Protein AF-D1CID0-F1 (afdb_monomer)

pLDDT: mean 90.47, std 12.33, range [32.34, 98.88]

InterPro domains:
  IPR001034 DeoR-type HTH domain [PF08220] (6-55)
  IPR001034 DeoR-type HTH domain [PR00037] (24-38)
  IPR001034 DeoR-type HTH domain [PR00037] (38-56)
  IPR001034 DeoR-type HTH domain [PS51000] (3-58)
  IPR001034 DeoR-type HTH domain [SM00420] (6-58)
  IPR014036 DeoR-like transcriptional repressor, C-terminal sensor domain [PF00455] (79-237)
  IPR018356 Transcription regulator, HTH DeoR-type, conserved site [PS00894] (6-40)
  IPR036388 Winged helix-like DNA-binding domain superfamily [G3DSA:1.10.10.10] (4-60)
  IPR036390 Winged helix DNA-binding domain superfamily [SSF46785] (5-60)
  IPR037171 NagB/RpiA transferase-like [SSF100950] (79-238)
  IPR050313 Carbohydrate Metabolism HTH-type Transcriptional Regulators [PTHR30363] (1-254)

Nearest PDB structures (foldseek):
  7l6l-assembly1_E  TM=9.314E-01  e=9.986E-17  Escherichia coli K-12
  3uw1-assembly1_A  TM=7.774E-01  e=9.307E-08  Burkholderia thailandensis E264
  5uf2-assembly1_A  TM=8.048E-01  e=1.656E-06  Neisseria gonorrhoeae NCCP11945
  3kwm-assembly2_C  TM=8.001E-01  e=2.411E-06  Francisella tularensis subsp. tularensis
  4x84-assembly1_D  TM=7.535E-01  e=2.909E-06  Pseudomonas aeruginosa PAO1

Mean predicted aligned error: 11.02 Å

Structure (mmCIF, N/CA/C/O backbone):
data_AF-D1CID0-F1
#
_entry.id   AF-D1CID0-F1
#
loop_
_atom_site.group_PDB
_atom_site.id
_atom_site.type_symbol
_atom_site.label_atom_id
_atom_site.label_alt_id
_atom_site.label_comp_id
_atom_site.label_asym_id
_atom_site.label_entity_id
_atom_site.label_seq_id
_atom_site.pdbx_PDB_ins_code
_atom_site.Cartn_x
_atom_site.Cartn_y
_atom_site.Cartn_z
_atom_site.occupancy
_atom_site.B_iso_or_equiv
_atom_site.auth_seq_id
_atom_site.auth_comp_id
_atom_site.auth_asym_id
_atom_site.auth_atom_id
_atom_site.pdbx_PDB_model_num
ATOM 1 N N . MET A 1 1 ? 17.916 -24.923 -23.139 1.00 58.62 1 MET A N 1
ATOM 2 C CA . MET A 1 1 ? 17.368 -23.858 -22.275 1.00 58.62 1 MET A CA 1
ATOM 3 C C . MET A 1 1 ? 16.427 -23.007 -23.106 1.00 58.62 1 MET A C 1
ATOM 5 O O . MET A 1 1 ? 16.794 -22.660 -24.227 1.00 58.62 1 MET A O 1
ATOM 9 N N . LEU A 1 2 ? 15.227 -22.719 -22.603 1.00 78.50 2 LEU A N 1
ATOM 10 C CA . LEU A 1 2 ? 14.285 -21.838 -23.297 1.00 78.50 2 LEU A CA 1
ATOM 11 C C . LEU A 1 2 ? 14.796 -20.390 -23.252 1.00 78.50 2 LEU A C 1
ATOM 13 O O . LEU A 1 2 ? 15.374 -19.952 -22.260 1.00 78.50 2 LEU A O 1
ATOM 17 N N . ASP A 1 3 ? 14.557 -19.618 -24.311 1.00 80.00 3 ASP A N 1
ATOM 18 C CA . ASP A 1 3 ? 15.049 -18.237 -24.418 1.00 80.00 3 ASP A CA 1
ATOM 19 C C . ASP A 1 3 ? 14.558 -17.320 -23.283 1.00 80.00 3 ASP A C 1
ATOM 21 O O . ASP A 1 3 ? 15.254 -16.387 -22.885 1.00 80.00 3 ASP A O 1
ATOM 25 N N . ALA A 1 4 ? 13.354 -17.566 -22.758 1.00 78.00 4 ALA A N 1
ATOM 26 C CA . ALA A 1 4 ? 12.802 -16.815 -21.630 1.00 78.00 4 ALA A CA 1
ATOM 27 C C . ALA A 1 4 ? 13.514 -17.137 -20.307 1.00 78.00 4 ALA A C 1
ATOM 29 O O . ALA A 1 4 ? 13.843 -16.223 -19.556 1.00 78.00 4 ALA A O 1
ATOM 30 N N . GLU A 1 5 ? 13.805 -18.413 -20.071 1.00 79.38 5 GLU A N 1
ATOM 31 C CA . GLU A 1 5 ? 14.489 -18.907 -18.876 1.00 79.38 5 GLU A CA 1
ATOM 32 C C . GLU A 1 5 ? 15.935 -18.394 -18.812 1.00 79.38 5 GLU A C 1
ATOM 34 O O . GLU A 1 5 ? 16.355 -17.850 -17.792 1.00 79.38 5 GLU A O 1
ATOM 39 N N . ARG A 1 6 ? 16.655 -18.431 -19.945 1.00 88.88 6 ARG A N 1
ATOM 40 C CA . ARG A 1 6 ? 18.005 -17.852 -20.065 1.00 88.88 6 ARG A CA 1
ATOM 41 C C . ARG A 1 6 ? 18.018 -16.376 -19.684 1.00 88.88 6 ARG A C 1
ATOM 43 O O . ARG A 1 6 ? 18.877 -15.919 -18.939 1.00 88.88 6 ARG A O 1
ATOM 50 N N . ARG A 1 7 ? 17.052 -15.616 -20.199 1.00 88.75 7 ARG A N 1
ATOM 51 C CA . ARG A 1 7 ? 16.931 -14.181 -19.924 1.00 88.75 7 ARG A CA 1
ATOM 52 C C . ARG A 1 7 ? 16.661 -13.883 -18.453 1.00 88.75 7 ARG A C 1
ATOM 54 O O . ARG A 1 7 ? 17.199 -12.903 -17.953 1.00 88.75 7 ARG A O 1
ATOM 61 N N . GLN A 1 8 ? 15.868 -14.710 -17.776 1.00 84.12 8 GLN A N 1
ATOM 62 C CA . GLN A 1 8 ? 15.622 -14.573 -16.342 1.00 84.12 8 GLN A CA 1
ATOM 63 C C . GLN A 1 8 ? 16.907 -14.802 -15.540 1.00 84.12 8 GLN A C 1
ATOM 65 O O . GLN A 1 8 ? 17.271 -13.976 -14.711 1.00 84.12 8 GLN A O 1
ATOM 70 N N . GLN A 1 9 ? 17.643 -15.868 -15.861 1.00 86.50 9 GLN A N 1
ATOM 71 C CA . GLN A 1 9 ? 18.907 -16.183 -15.196 1.00 86.50 9 GLN A CA 1
ATOM 72 C C . GLN A 1 9 ? 19.992 -15.128 -15.457 1.00 86.50 9 GLN A C 1
ATOM 74 O O . GLN A 1 9 ? 20.784 -14.841 -14.567 1.00 86.50 9 GLN A O 1
ATOM 79 N N . ILE A 1 10 ? 20.013 -14.506 -16.643 1.00 90.69 10 ILE A N 1
ATOM 80 C CA . ILE A 1 10 ? 20.913 -13.378 -16.939 1.00 90.69 10 ILE A CA 1
ATOM 81 C C . ILE A 1 10 ? 20.634 -12.185 -16.013 1.00 90.69 10 ILE A C 1
ATOM 83 O O . ILE A 1 10 ? 21.583 -11.547 -15.566 1.00 90.69 10 ILE A O 1
ATOM 87 N N . VAL A 1 11 ? 19.363 -11.877 -15.721 1.00 86.69 11 VAL A N 1
ATOM 88 C CA . VAL A 1 11 ? 19.006 -10.788 -14.791 1.00 86.69 11 VAL A CA 1
ATOM 89 C C . VAL A 1 11 ? 19.520 -11.104 -13.389 1.00 86.69 11 VAL A C 1
ATOM 91 O O . VAL A 1 11 ? 20.281 -10.306 -12.851 1.00 86.69 11 VAL A O 1
ATOM 94 N N . SER A 1 12 ? 19.199 -12.286 -12.854 1.00 82.62 12 SER A N 1
ATOM 95 C CA . SER A 1 12 ? 19.658 -12.709 -11.522 1.00 82.62 12 SER A CA 1
ATOM 96 C C . SER A 1 12 ? 21.184 -12.712 -11.413 1.00 82.62 12 SER A C 1
ATOM 98 O O . SER A 1 12 ? 21.738 -12.181 -10.458 1.00 82.62 12 SER A O 1
ATOM 100 N N . PHE A 1 13 ? 21.882 -13.208 -12.439 1.00 88.00 13 PHE A N 1
ATOM 101 C CA . PHE A 1 13 ? 23.344 -13.213 -12.471 1.00 88.00 13 PHE A CA 1
ATOM 102 C C . PHE A 1 13 ? 23.931 -11.796 -12.417 1.00 88.00 13 PHE A C 1
ATOM 104 O O . PHE A 1 13 ? 24.888 -11.544 -11.686 1.00 88.00 13 PHE A O 1
ATOM 111 N N . ILE A 1 14 ? 23.367 -10.864 -13.191 1.00 88.38 14 ILE A N 1
ATOM 112 C CA . ILE A 1 14 ? 23.797 -9.462 -13.197 1.00 88.38 14 ILE A CA 1
ATOM 113 C C . ILE A 1 14 ? 23.537 -8.812 -11.832 1.00 88.38 14 ILE A C 1
ATOM 115 O O . ILE A 1 14 ? 24.392 -8.056 -11.373 1.00 88.38 14 ILE A O 1
ATOM 119 N N . GLU A 1 15 ? 22.400 -9.101 -11.192 1.00 79.56 15 GLU A N 1
ATOM 120 C CA . GLU A 1 15 ? 22.042 -8.593 -9.861 1.00 79.56 15 GLU A CA 1
ATOM 121 C C . GLU A 1 15 ? 23.004 -9.091 -8.775 1.00 79.56 15 GLU A C 1
ATOM 123 O O . GLU A 1 15 ? 23.581 -8.273 -8.059 1.00 79.56 15 GLU A O 1
ATOM 128 N N . GLU A 1 16 ? 23.243 -10.402 -8.707 1.00 79.00 16 GLU A N 1
ATOM 129 C CA . GLU A 1 16 ? 24.125 -11.036 -7.716 1.00 79.00 16 GLU A CA 1
ATOM 130 C C . GLU A 1 16 ? 25.579 -10.562 -7.830 1.00 79.00 16 GLU A C 1
ATOM 132 O O . GLU A 1 16 ? 26.245 -10.324 -6.823 1.00 79.00 16 GLU A O 1
ATOM 137 N N . ASN A 1 17 ? 26.069 -10.384 -9.060 1.00 79.69 17 ASN A N 1
ATOM 138 C CA . ASN A 1 17 ? 27.460 -10.004 -9.327 1.00 79.69 17 ASN A CA 1
ATOM 139 C C . ASN A 1 17 ? 27.643 -8.490 -9.483 1.00 79.69 17 ASN A C 1
ATOM 141 O O . ASN A 1 17 ? 28.747 -8.006 -9.733 1.00 79.69 17 ASN A O 1
ATOM 145 N N . ASN A 1 18 ? 26.560 -7.722 -9.329 1.00 81.50 18 ASN A N 1
ATOM 146 C CA . ASN A 1 18 ? 26.542 -6.276 -9.491 1.00 81.50 18 ASN A CA 1
ATOM 147 C C . ASN A 1 18 ? 27.103 -5.794 -10.858 1.00 81.50 18 ASN A C 1
ATOM 149 O O . ASN A 1 18 ? 27.631 -4.688 -11.004 1.00 81.50 18 ASN A O 1
ATOM 153 N N . GLY A 1 19 ? 26.931 -6.620 -11.888 1.00 86.56 19 GLY A N 1
ATOM 154 C CA . GLY A 1 19 ? 27.321 -6.352 -13.266 1.00 86.56 19 GLY A CA 1
ATOM 155 C C . GLY A 1 19 ? 27.940 -7.568 -13.935 1.00 86.56 19 GLY A C 1
ATOM 156 O O . GLY A 1 19 ? 28.484 -8.446 -13.277 1.00 86.56 19 GLY A O 1
ATOM 157 N N . ALA A 1 20 ? 27.842 -7.619 -15.260 1.00 90.62 20 ALA A N 1
ATOM 158 C CA . ALA A 1 20 ? 28.494 -8.642 -16.063 1.00 90.62 20 ALA A CA 1
ATOM 159 C C . ALA A 1 20 ? 28.773 -8.139 -17.482 1.00 90.62 20 ALA A C 1
ATOM 161 O O . ALA A 1 20 ? 27.974 -7.427 -18.101 1.00 90.62 20 ALA A O 1
ATOM 162 N N . THR A 1 21 ? 29.905 -8.549 -18.035 1.00 93.12 21 THR A N 1
ATOM 163 C CA . THR A 1 21 ? 30.271 -8.309 -19.431 1.00 93.12 21 THR A CA 1
ATOM 164 C C . THR A 1 21 ? 29.605 -9.320 -20.364 1.00 93.12 21 THR A C 1
ATOM 166 O O . THR A 1 21 ? 29.224 -10.427 -19.978 1.00 93.12 21 THR A O 1
ATOM 169 N N . VAL A 1 22 ? 29.495 -8.964 -21.645 1.00 92.69 22 VAL A N 1
ATOM 170 C CA . VAL A 1 22 ? 28.996 -9.867 -22.692 1.00 92.69 22 VAL A CA 1
ATOM 171 C C . VAL A 1 22 ? 29.829 -11.154 -22.759 1.00 92.69 22 VAL A C 1
ATOM 173 O O . VAL A 1 22 ? 29.260 -12.227 -22.950 1.00 92.69 22 VAL A O 1
ATOM 176 N N . ALA A 1 23 ? 31.147 -11.060 -22.564 1.00 91.06 23 ALA A N 1
ATOM 177 C CA . ALA A 1 23 ? 32.059 -12.201 -22.591 1.00 91.06 23 ALA A CA 1
ATOM 178 C C . ALA A 1 23 ? 31.890 -13.132 -21.373 1.00 91.06 23 ALA A C 1
ATOM 180 O O . ALA A 1 23 ? 31.989 -14.353 -21.503 1.00 91.06 23 ALA A O 1
ATOM 181 N N . GLU A 1 24 ? 31.609 -12.584 -20.188 1.00 90.31 24 GLU A N 1
ATOM 182 C CA . GLU A 1 24 ? 31.293 -13.373 -18.986 1.00 90.31 24 GLU A CA 1
ATOM 183 C C . GLU A 1 24 ? 29.966 -14.110 -19.137 1.00 90.31 24 GLU A C 1
ATOM 185 O O 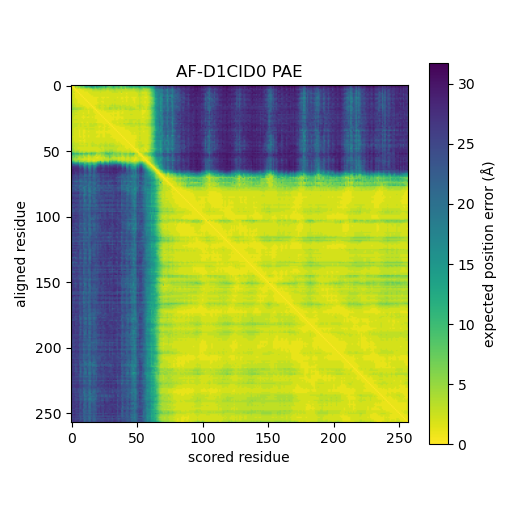. GLU A 1 24 ? 29.920 -15.323 -18.955 1.00 90.31 24 GLU A O 1
ATOM 190 N N . LEU A 1 25 ? 28.914 -13.412 -19.569 1.00 93.75 25 LEU A N 1
ATOM 191 C CA . LEU A 1 25 ? 27.600 -14.015 -19.797 1.00 93.75 25 LEU A CA 1
ATOM 192 C C . LEU A 1 25 ? 27.640 -15.058 -20.926 1.00 93.75 25 LEU A C 1
ATOM 194 O O . LEU A 1 25 ? 27.003 -16.102 -20.837 1.00 93.75 25 LEU A O 1
ATOM 198 N N . SER A 1 26 ? 28.416 -14.809 -21.983 1.00 94.94 26 SER A N 1
ATOM 199 C CA . SER A 1 26 ? 28.596 -15.763 -23.083 1.00 94.94 26 SER A CA 1
ATOM 200 C C . SER A 1 26 ? 29.233 -17.069 -22.599 1.00 94.94 26 SER A C 1
ATOM 202 O O . SER A 1 26 ? 28.741 -18.144 -22.945 1.00 94.94 26 SER A O 1
ATOM 204 N N . ARG A 1 27 ? 30.263 -16.985 -21.743 1.00 93.38 27 ARG A N 1
ATOM 205 C CA . ARG A 1 27 ? 30.892 -18.157 -21.114 1.00 93.38 27 ARG A CA 1
ATOM 206 C C . ARG A 1 27 ? 29.960 -18.859 -20.128 1.00 93.38 27 ARG A C 1
ATOM 208 O O . ARG A 1 27 ? 29.845 -20.076 -20.194 1.00 93.38 27 ARG A O 1
ATOM 215 N N . GLN A 1 28 ? 29.277 -18.106 -19.266 1.00 91.38 28 GLN A N 1
ATOM 216 C CA . GLN A 1 28 ? 28.397 -18.653 -18.230 1.00 91.38 28 GLN A CA 1
ATOM 217 C C . GLN A 1 28 ? 27.201 -19.414 -18.818 1.00 91.38 28 GLN A C 1
ATOM 219 O O . GLN A 1 28 ? 26.835 -20.477 -18.326 1.00 91.38 28 GLN A O 1
ATOM 224 N N . PHE A 1 29 ? 26.593 -18.874 -19.878 1.00 90.75 29 PHE A N 1
ATOM 225 C CA . PHE A 1 29 ? 25.365 -19.416 -20.469 1.00 90.75 29 PHE A CA 1
ATOM 226 C C . PHE A 1 29 ? 25.603 -20.223 -21.755 1.00 90.75 29 PHE A C 1
ATOM 228 O O . PHE A 1 29 ? 24.640 -20.689 -22.363 1.00 90.75 29 PHE A O 1
ATOM 235 N N . GLY A 1 30 ? 26.860 -20.385 -22.187 1.00 91.25 30 GLY A N 1
ATOM 236 C CA . GLY A 1 30 ? 27.236 -21.219 -23.336 1.00 91.25 30 GLY A CA 1
ATOM 237 C C . GLY A 1 30 ? 26.651 -20.762 -24.678 1.00 91.25 30 GLY A C 1
ATOM 238 O O . GLY A 1 30 ? 26.402 -21.587 -25.555 1.00 91.25 30 GLY A O 1
ATOM 239 N N . VAL A 1 31 ? 26.392 -19.462 -24.848 1.00 94.00 31 VAL A N 1
ATOM 240 C CA . VAL A 1 31 ? 25.797 -18.886 -26.069 1.00 94.00 31 VAL A CA 1
ATOM 241 C C . VAL A 1 31 ? 26.701 -17.821 -26.677 1.00 94.00 31 VAL A C 1
ATOM 243 O O . VAL A 1 31 ? 27.511 -17.211 -25.984 1.00 94.00 31 VAL A O 1
ATOM 246 N N . SER A 1 32 ? 26.553 -17.554 -27.977 1.00 93.88 32 SER A N 1
ATOM 247 C CA . SER A 1 32 ? 27.373 -16.550 -28.666 1.00 93.88 32 SER A CA 1
ATOM 248 C C . SER A 1 32 ? 27.172 -15.140 -28.102 1.00 93.88 32 SER A C 1
ATOM 250 O O . SER A 1 32 ? 26.064 -14.760 -27.712 1.00 93.88 32 SER A O 1
ATOM 252 N N . GLU A 1 33 ? 28.216 -14.308 -28.154 1.00 92.25 33 GLU A N 1
ATOM 253 C CA . GLU A 1 33 ? 28.118 -12.895 -27.765 1.00 92.25 33 GLU A CA 1
ATOM 254 C C . GLU A 1 33 ? 26.998 -12.151 -28.506 1.00 92.25 33 GLU A C 1
ATOM 256 O O . GLU A 1 33 ? 26.328 -11.295 -27.934 1.00 92.25 33 GLU A O 1
ATOM 261 N N . ALA A 1 34 ? 26.752 -12.487 -29.776 1.00 91.81 34 ALA A N 1
ATOM 262 C CA . ALA A 1 34 ? 25.670 -11.904 -30.570 1.00 91.81 34 ALA A CA 1
ATOM 263 C C . ALA A 1 34 ? 24.270 -12.241 -30.018 1.00 91.81 34 ALA A C 1
ATOM 265 O O . ALA A 1 34 ? 23.326 -11.472 -30.213 1.00 91.81 34 ALA A O 1
ATOM 266 N N . THR A 1 35 ? 24.126 -13.380 -29.338 1.00 92.19 35 THR A N 1
ATOM 267 C CA . THR A 1 35 ? 22.892 -13.783 -28.646 1.00 92.19 35 THR A CA 1
ATOM 268 C C . THR A 1 35 ? 22.755 -13.025 -27.331 1.00 92.19 35 THR A C 1
ATOM 270 O O . THR A 1 35 ? 21.722 -12.399 -27.107 1.00 92.19 35 THR A O 1
ATOM 273 N N . ILE A 1 36 ? 23.826 -12.950 -26.530 1.00 95.44 36 ILE A N 1
ATOM 274 C CA . ILE A 1 36 ? 23.849 -12.147 -25.296 1.00 95.44 36 ILE A CA 1
ATOM 275 C C . ILE A 1 36 ? 23.542 -10.675 -25.583 1.00 95.44 36 ILE A C 1
ATOM 277 O O . ILE A 1 36 ? 22.718 -10.077 -24.902 1.00 95.44 36 ILE A O 1
ATOM 281 N N . ARG A 1 37 ? 24.131 -10.076 -26.625 1.00 91.75 37 ARG A N 1
ATOM 282 C CA . ARG A 1 37 ? 23.846 -8.679 -27.004 1.00 91.75 37 ARG A CA 1
ATOM 283 C C . ARG A 1 37 ? 22.367 -8.463 -27.344 1.00 91.75 37 ARG A C 1
ATOM 285 O O . ARG A 1 37 ? 21.821 -7.424 -26.979 1.00 91.75 37 ARG A O 1
ATOM 292 N N . ARG A 1 38 ? 21.718 -9.429 -28.009 1.00 90.81 38 ARG A N 1
ATOM 293 C CA . ARG A 1 38 ? 20.273 -9.392 -28.302 1.00 90.81 38 ARG A CA 1
ATOM 294 C C . ARG A 1 38 ? 19.428 -9.546 -27.038 1.00 90.81 38 ARG A C 1
ATOM 296 O O . ARG A 1 38 ? 18.493 -8.772 -26.850 1.00 90.81 38 ARG A O 1
ATOM 303 N N . ASP A 1 39 ? 19.778 -10.481 -26.160 1.00 92.44 39 ASP A N 1
ATOM 304 C CA . ASP A 1 39 ? 19.072 -10.695 -24.895 1.00 92.44 39 ASP A CA 1
ATOM 305 C C . ASP A 1 39 ? 19.206 -9.477 -23.962 1.00 92.44 39 ASP A C 1
ATOM 307 O O . ASP A 1 39 ? 18.196 -8.979 -23.468 1.00 92.44 39 ASP A O 1
ATOM 311 N N . LEU A 1 40 ? 20.407 -8.909 -23.806 1.00 89.00 40 LEU A N 1
ATOM 312 C CA . LEU A 1 40 ? 20.633 -7.680 -23.032 1.00 89.00 40 LEU A CA 1
ATOM 313 C C . LEU A 1 40 ? 19.876 -6.478 -23.615 1.00 89.00 40 LEU A C 1
ATOM 315 O O . LEU A 1 40 ? 19.360 -5.654 -22.863 1.00 89.00 40 LEU A O 1
ATOM 319 N N . LEU A 1 41 ? 19.775 -6.372 -24.946 1.00 87.06 41 LEU A N 1
ATOM 320 C CA . LEU A 1 41 ? 18.979 -5.328 -25.596 1.00 87.06 41 LEU A CA 1
ATOM 321 C C . 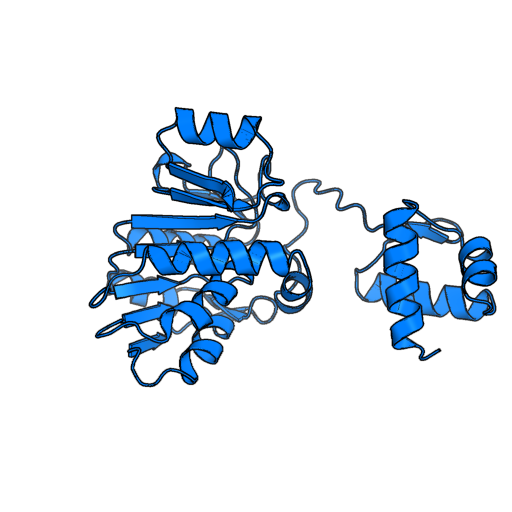LEU A 1 41 ? 17.491 -5.470 -25.251 1.00 87.06 41 LEU A C 1
ATOM 323 O O . LEU A 1 41 ? 16.839 -4.478 -24.928 1.00 87.06 41 LEU A O 1
ATOM 327 N N . LEU A 1 42 ? 16.953 -6.690 -25.304 1.00 85.25 42 LEU A N 1
ATOM 328 C CA . LEU A 1 42 ? 15.561 -6.966 -24.946 1.00 85.25 42 LEU A CA 1
ATOM 329 C C . LEU A 1 42 ? 15.292 -6.703 -23.461 1.00 85.25 42 LEU A C 1
ATOM 331 O O . LEU A 1 42 ? 14.282 -6.088 -23.129 1.00 85.25 42 LEU A O 1
ATOM 335 N N . LEU A 1 43 ? 16.189 -7.134 -22.575 1.00 84.38 43 LEU A N 1
ATOM 336 C CA . LEU A 1 43 ? 16.067 -6.937 -21.129 1.00 84.38 43 LEU A CA 1
ATOM 337 C C . LEU A 1 43 ? 16.168 -5.458 -20.741 1.00 84.38 43 LEU A C 1
ATOM 339 O O . LEU A 1 43 ? 15.382 -4.985 -19.922 1.00 84.38 43 LEU A O 1
ATOM 343 N N . SER A 1 44 ? 17.060 -4.707 -21.390 1.00 79.88 44 SER A N 1
ATOM 344 C CA . SER A 1 44 ? 17.166 -3.256 -21.217 1.00 79.88 44 SER A CA 1
ATOM 345 C C . SER A 1 44 ? 15.921 -2.524 -21.728 1.00 79.88 44 SER A C 1
ATOM 347 O O . SER A 1 44 ? 15.388 -1.676 -21.018 1.00 79.88 44 SER A O 1
ATOM 349 N N . ARG A 1 45 ? 15.373 -2.905 -22.894 1.00 76.06 45 ARG A N 1
ATOM 350 C CA . ARG A 1 45 ? 14.089 -2.363 -23.394 1.00 76.06 45 ARG A CA 1
ATOM 351 C C . ARG A 1 45 ? 12.915 -2.649 -22.456 1.00 76.06 45 ARG A C 1
ATOM 353 O O . ARG A 1 45 ? 11.980 -1.862 -22.405 1.00 76.06 45 ARG A O 1
ATOM 360 N N . LYS A 1 46 ? 12.963 -3.763 -21.723 1.00 75.31 46 LYS A N 1
ATOM 361 C CA . LYS A 1 46 ? 11.981 -4.127 -20.690 1.00 75.31 46 LYS A CA 1
ATOM 362 C C . LYS A 1 46 ? 12.266 -3.491 -19.321 1.00 75.31 46 LYS A C 1
ATOM 364 O O . LYS A 1 46 ? 11.515 -3.736 -18.384 1.00 75.31 46 LYS A O 1
ATOM 369 N N . GLY A 1 47 ? 13.329 -2.695 -19.192 1.00 72.94 47 GLY A N 1
ATOM 370 C CA . GLY A 1 47 ? 13.680 -1.985 -17.960 1.00 72.94 47 GLY A CA 1
ATOM 371 C C . GLY A 1 47 ? 14.194 -2.874 -16.823 1.00 72.94 47 GLY A C 1
ATOM 372 O O . GLY A 1 47 ? 14.168 -2.437 -15.671 1.00 72.94 47 GLY A O 1
ATOM 373 N N . LEU A 1 48 ? 14.635 -4.099 -17.132 1.00 75.69 48 LEU A N 1
ATOM 374 C CA . LEU A 1 48 ? 15.102 -5.086 -16.148 1.00 75.69 48 LEU A CA 1
ATOM 375 C C . LEU A 1 48 ? 16.592 -4.926 -15.801 1.00 75.69 48 LEU A C 1
ATOM 377 O O . LEU A 1 48 ? 17.009 -5.308 -14.718 1.00 75.69 48 LEU A O 1
ATOM 381 N N . ILE A 1 49 ? 17.391 -4.339 -16.696 1.00 83.94 49 ILE A N 1
ATOM 382 C CA . ILE A 1 49 ? 18.825 -4.057 -16.502 1.00 83.94 49 ILE A CA 1
ATOM 383 C C . ILE A 1 49 ? 19.213 -2.751 -17.210 1.00 83.94 49 ILE A C 1
ATOM 385 O O . ILE A 1 49 ? 18.501 -2.295 -18.111 1.00 83.94 49 ILE A O 1
ATOM 389 N N . GLU A 1 50 ? 20.374 -2.190 -16.875 1.00 80.12 50 GLU A N 1
ATOM 390 C CA . GLU A 1 50 ? 20.983 -1.075 -17.611 1.00 80.12 50 GLU A CA 1
ATOM 391 C C . GLU A 1 50 ? 22.161 -1.560 -18.461 1.00 80.12 50 GLU A C 1
ATOM 393 O O . GLU A 1 50 ? 22.942 -2.423 -18.056 1.00 80.12 50 GLU A O 1
ATOM 398 N N . ARG A 1 51 ? 22.310 -1.010 -19.672 1.00 83.56 51 ARG A N 1
ATOM 399 C CA . ARG A 1 51 ? 23.476 -1.323 -20.507 1.00 83.56 51 ARG A CA 1
ATOM 400 C C . ARG A 1 51 ? 24.668 -0.485 -20.069 1.00 83.56 51 ARG A C 1
ATOM 402 O O . ARG A 1 51 ? 24.588 0.737 -20.031 1.00 83.56 51 ARG A O 1
ATOM 409 N N . ALA A 1 52 ? 25.791 -1.154 -19.842 1.00 76.06 52 ALA A N 1
ATOM 410 C CA . ALA A 1 52 ? 27.095 -0.526 -19.675 1.00 76.06 52 ALA A CA 1
ATOM 411 C C . ALA A 1 52 ? 27.995 -0.860 -20.875 1.00 76.06 52 ALA A C 1
ATOM 413 O O . ALA A 1 52 ? 27.653 -1.702 -21.715 1.00 76.06 52 ALA A O 1
ATOM 414 N N . HIS A 1 53 ? 29.148 -0.195 -20.980 1.00 65.81 53 HIS A N 1
ATOM 415 C CA . HIS A 1 53 ? 30.095 -0.437 -22.069 1.00 65.81 53 HIS A CA 1
ATOM 416 C C . HIS A 1 53 ? 30.542 -1.909 -22.051 1.00 65.81 53 HIS A C 1
ATOM 418 O O . HIS A 1 53 ? 31.248 -2.342 -21.149 1.00 65.81 53 HIS A O 1
ATOM 424 N N . GLY A 1 54 ? 30.084 -2.685 -23.040 1.00 75.06 54 GLY A N 1
ATOM 425 C CA . GLY A 1 54 ? 30.445 -4.098 -23.203 1.00 75.06 54 GLY A CA 1
ATOM 426 C C . GLY A 1 54 ? 29.660 -5.105 -22.352 1.00 75.06 54 GLY A C 1
ATOM 427 O O . GLY A 1 54 ? 30.034 -6.274 -22.343 1.00 75.06 54 GLY A O 1
ATOM 428 N N . GLY A 1 55 ? 28.574 -4.710 -21.674 1.00 85.62 55 GLY A N 1
ATOM 429 C CA . GLY A 1 55 ? 27.866 -5.592 -20.738 1.00 85.62 55 GLY A CA 1
ATOM 430 C C . GLY A 1 55 ? 26.487 -5.106 -20.296 1.00 85.62 55 GLY A C 1
ATOM 431 O O . GLY A 1 55 ? 25.871 -4.239 -20.926 1.00 85.62 55 GLY A O 1
ATOM 432 N N . GLY A 1 56 ? 26.008 -5.688 -19.203 1.00 87.12 56 GLY A N 1
ATOM 433 C CA . GLY A 1 56 ? 24.841 -5.244 -18.454 1.00 87.12 56 GLY A CA 1
ATOM 434 C C . GLY A 1 56 ? 25.231 -5.022 -16.999 1.00 87.12 56 GLY A C 1
ATOM 435 O O . GLY A 1 56 ? 25.929 -5.838 -16.406 1.00 87.12 56 GLY A O 1
ATOM 436 N N . VAL A 1 57 ? 24.799 -3.909 -16.430 1.00 84.88 57 VAL A N 1
ATOM 437 C CA . VAL A 1 57 ? 24.840 -3.686 -14.984 1.00 84.88 57 VAL A CA 1
ATOM 438 C C . VAL A 1 57 ? 23.436 -3.899 -14.437 1.00 84.88 57 VAL A C 1
ATOM 440 O O . VAL A 1 57 ? 22.468 -3.764 -15.204 1.00 84.88 57 VAL A O 1
ATOM 443 N N . PRO A 1 58 ? 23.285 -4.226 -13.138 1.00 77.31 58 PRO A N 1
ATOM 444 C CA . PRO A 1 58 ? 21.983 -4.151 -12.521 1.00 77.31 58 PRO A CA 1
ATOM 445 C C . PRO A 1 58 ? 21.435 -2.792 -12.878 1.00 77.31 58 PRO A C 1
ATOM 447 O O . PRO A 1 58 ? 22.172 -1.794 -12.864 1.00 77.31 58 PRO A O 1
ATOM 450 N N . ARG A 1 59 ? 20.141 -2.737 -13.165 1.00 70.00 59 ARG A N 1
ATOM 451 C CA . ARG A 1 59 ? 19.462 -1.473 -12.985 1.00 70.00 59 ARG A CA 1
ATOM 452 C C . ARG A 1 59 ? 19.510 -1.220 -11.489 1.00 70.00 59 ARG A C 1
ATOM 454 O O . ARG A 1 59 ? 18.596 -1.568 -10.750 1.00 70.00 59 ARG A O 1
ATOM 461 N N . ARG A 1 60 ? 20.630 -0.654 -11.034 1.00 52.34 60 ARG A N 1
ATOM 462 C CA . ARG A 1 60 ? 20.699 -0.004 -9.750 1.00 52.34 60 ARG A CA 1
ATOM 463 C C . ARG A 1 60 ? 19.575 0.985 -9.876 1.00 52.34 60 ARG A C 1
ATOM 465 O O . ARG A 1 60 ? 19.642 1.891 -10.707 1.00 52.34 60 ARG A O 1
ATOM 472 N N . MET A 1 61 ? 18.520 0.784 -9.103 1.00 43.50 61 MET A N 1
ATOM 473 C CA . MET A 1 61 ? 17.671 1.898 -8.787 1.00 43.50 61 MET A CA 1
ATOM 474 C C . MET A 1 61 ? 18.599 2.860 -8.043 1.00 43.50 61 MET A C 1
ATOM 476 O O . MET A 1 61 ? 18.683 2.877 -6.820 1.00 43.50 61 MET A O 1
ATOM 480 N N . ARG A 1 62 ? 19.342 3.673 -8.804 1.00 36.44 62 ARG A N 1
ATO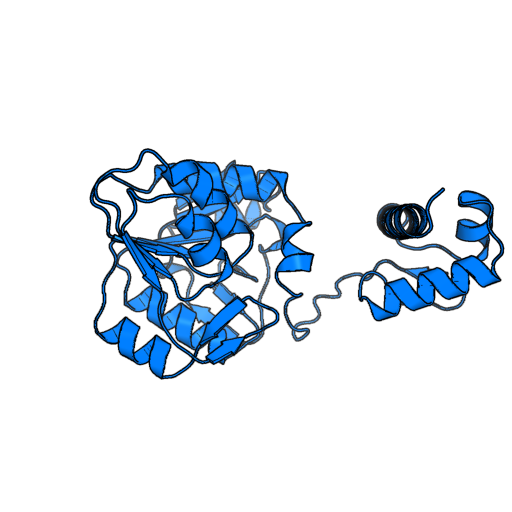M 481 C CA . ARG A 1 62 ? 19.550 5.053 -8.447 1.00 36.44 62 ARG A CA 1
ATOM 482 C C . ARG A 1 62 ? 18.120 5.555 -8.336 1.00 36.44 62 ARG A C 1
ATOM 484 O O . ARG A 1 62 ? 17.549 6.067 -9.287 1.00 36.44 62 ARG A O 1
ATOM 491 N N . HIS A 1 63 ? 17.520 5.352 -7.168 1.00 40.47 63 HIS A N 1
ATOM 492 C CA . HIS A 1 63 ? 16.408 6.147 -6.693 1.00 40.47 63 HIS A CA 1
ATOM 493 C C . HIS A 1 63 ? 16.979 7.539 -6.392 1.00 40.47 63 HIS A C 1
ATOM 495 O O . HIS A 1 63 ? 16.873 8.062 -5.293 1.00 40.47 63 HIS A O 1
ATOM 501 N N . THR A 1 64 ? 17.667 8.123 -7.379 1.00 32.34 64 THR A N 1
ATOM 502 C CA . THR A 1 64 ? 17.650 9.552 -7.587 1.00 32.34 64 THR A CA 1
ATOM 503 C C . THR A 1 64 ? 16.181 9.881 -7.716 1.00 32.34 64 THR A C 1
ATOM 505 O O . THR A 1 64 ? 15.489 9.321 -8.571 1.00 32.34 64 THR A O 1
ATOM 508 N N . GLN A 1 65 ? 15.714 10.691 -6.780 1.00 35.84 65 GLN A N 1
ATOM 509 C CA . GLN A 1 65 ? 14.363 11.211 -6.735 1.00 35.84 65 GLN A CA 1
ATOM 510 C C . GLN A 1 65 ? 13.900 11.598 -8.149 1.00 35.84 65 GLN A C 1
ATOM 512 O O . GLN A 1 65 ? 14.622 12.309 -8.849 1.00 35.84 65 GLN A O 1
ATOM 517 N N . GLY A 1 66 ? 12.750 11.074 -8.587 1.00 35.72 66 GLY A N 1
ATOM 518 C CA . GLY A 1 66 ? 12.111 11.494 -9.841 1.00 35.72 66 GLY A CA 1
ATOM 519 C C . GLY A 1 66 ? 11.965 10.466 -10.974 1.00 35.72 66 GLY A C 1
ATOM 520 O O . GLY A 1 66 ? 11.583 10.874 -12.068 1.00 35.72 66 GLY A O 1
ATOM 521 N N . PHE A 1 67 ? 12.217 9.162 -10.779 1.00 37.88 67 PHE A N 1
ATOM 522 C CA . PHE A 1 67 ? 11.773 8.145 -11.755 1.00 37.88 67 PHE A CA 1
ATOM 523 C C . PHE A 1 67 ? 10.428 7.527 -11.344 1.00 37.88 67 PHE A C 1
ATOM 525 O O . PHE A 1 67 ? 10.318 7.079 -10.205 1.00 37.88 67 PHE A O 1
ATOM 532 N N . PRO A 1 68 ? 9.442 7.433 -12.259 1.00 52.94 68 PRO A N 1
ATOM 533 C CA . PRO A 1 68 ? 8.105 6.942 -11.936 1.00 52.94 68 PRO A CA 1
ATOM 534 C C . PRO A 1 68 ? 8.111 5.480 -11.467 1.00 52.94 68 PRO A C 1
ATOM 536 O O . PRO A 1 68 ? 8.922 4.663 -11.921 1.00 52.94 68 PRO A O 1
ATOM 539 N N . GLU A 1 69 ? 7.176 5.152 -10.570 1.00 60.94 69 GLU A N 1
ATOM 540 C CA . GLU A 1 69 ? 7.012 3.807 -10.014 1.00 60.94 69 GLU A CA 1
ATOM 541 C C . GLU A 1 69 ? 6.823 2.744 -11.127 1.00 60.94 69 GLU A C 1
ATOM 543 O O . GLU A 1 69 ? 6.103 2.983 -12.104 1.00 60.94 69 GLU A O 1
ATOM 548 N N . PRO A 1 70 ? 7.455 1.553 -11.022 1.00 64.38 70 PRO A N 1
ATOM 549 C CA . PRO A 1 70 ? 7.268 0.487 -12.002 1.00 64.38 70 PRO A CA 1
ATOM 550 C C . PRO A 1 70 ? 5.812 -0.010 -12.090 1.00 64.38 70 PRO A C 1
ATOM 552 O O . PRO A 1 70 ? 5.102 -0.031 -11.078 1.00 64.38 70 PRO A O 1
ATOM 555 N N . PRO A 1 71 ? 5.386 -0.534 -13.259 1.00 75.50 71 PRO A N 1
ATOM 556 C CA . PRO A 1 71 ? 4.053 -1.106 -13.429 1.00 75.50 71 PRO A CA 1
ATOM 557 C C . PRO A 1 71 ? 3.715 -2.174 -12.382 1.00 75.50 71 PRO A C 1
ATOM 559 O O . PRO A 1 71 ? 4.587 -2.923 -11.930 1.00 75.50 71 PRO A O 1
ATOM 562 N N . LEU A 1 72 ? 2.430 -2.285 -12.037 1.00 76.50 72 LEU A N 1
ATOM 563 C CA . LEU A 1 72 ? 1.923 -3.186 -10.998 1.00 76.50 72 LEU A CA 1
ATOM 564 C C . LEU A 1 72 ? 2.355 -4.639 -11.223 1.00 76.50 72 LEU A C 1
ATOM 566 O O . LEU A 1 72 ? 2.848 -5.274 -10.296 1.00 76.50 72 LEU A O 1
ATOM 570 N N . LEU A 1 73 ? 2.243 -5.145 -12.455 1.00 70.56 73 LEU A N 1
ATOM 571 C CA . LEU A 1 73 ? 2.632 -6.522 -12.787 1.00 70.56 73 LEU A CA 1
ATOM 572 C C . LEU A 1 73 ? 4.123 -6.786 -12.544 1.00 70.56 73 LEU A C 1
ATOM 574 O O . LEU A 1 73 ? 4.486 -7.862 -12.078 1.00 70.56 73 LEU A O 1
ATOM 578 N N . SER A 1 74 ? 4.985 -5.798 -12.797 1.00 69.44 74 SER A N 1
ATOM 579 C CA . SER A 1 74 ? 6.416 -5.913 -12.502 1.00 69.44 74 SER A CA 1
ATOM 580 C C . SER A 1 74 ? 6.666 -5.942 -10.997 1.00 69.44 74 SER A C 1
ATOM 582 O O . SER A 1 74 ? 7.492 -6.716 -10.523 1.00 69.44 74 SER A O 1
ATOM 584 N N . ARG A 1 75 ? 5.930 -5.129 -10.229 1.00 77.62 75 ARG A N 1
ATOM 585 C CA . ARG A 1 75 ? 6.025 -5.119 -8.764 1.00 77.62 75 ARG A CA 1
ATOM 586 C C . ARG A 1 75 ? 5.491 -6.409 -8.144 1.00 77.62 75 ARG A C 1
ATOM 588 O O . ARG A 1 75 ? 5.995 -6.799 -7.098 1.00 77.62 75 ARG A O 1
ATOM 595 N N . ALA A 1 76 ? 4.511 -7.070 -8.760 1.00 74.19 76 ALA A N 1
ATOM 596 C CA . ALA A 1 76 ? 3.867 -8.263 -8.206 1.00 74.19 76 ALA A CA 1
ATOM 597 C C . ALA A 1 76 ? 4.832 -9.451 -8.081 1.00 74.19 76 ALA A C 1
ATOM 599 O O . ALA A 1 76 ? 4.659 -10.279 -7.200 1.00 74.19 76 ALA A O 1
ATOM 600 N N . ALA A 1 77 ? 5.878 -9.497 -8.911 1.00 74.62 77 ALA A N 1
ATOM 601 C CA . ALA A 1 77 ? 6.916 -10.525 -8.852 1.00 74.62 77 ALA A CA 1
ATOM 602 C C . ALA A 1 77 ? 8.026 -10.239 -7.818 1.00 74.62 77 ALA A C 1
ATOM 604 O O . ALA A 1 77 ? 8.896 -11.079 -7.611 1.00 74.62 77 ALA A O 1
ATOM 605 N N . LEU A 1 78 ? 8.026 -9.059 -7.188 1.00 74.69 78 LEU A N 1
ATOM 606 C CA . LEU A 1 78 ? 9.051 -8.641 -6.227 1.00 74.69 78 LEU A CA 1
ATOM 607 C C . LEU A 1 78 ? 8.553 -8.821 -4.796 1.00 74.69 78 LEU A C 1
ATOM 609 O O . LEU A 1 78 ? 7.404 -8.487 -4.507 1.00 74.69 78 LEU A O 1
ATOM 613 N N . GLN A 1 79 ? 9.436 -9.264 -3.899 1.00 89.81 79 GLN A N 1
ATOM 614 C CA . GLN A 1 79 ? 9.156 -9.447 -2.468 1.00 89.81 79 GLN A CA 1
ATOM 615 C C . GLN A 1 79 ? 7.853 -10.207 -2.172 1.00 89.81 79 GLN A C 1
ATOM 617 O O . GLN A 1 79 ? 7.070 -9.818 -1.308 1.00 89.81 79 GLN A O 1
ATOM 622 N N . VAL A 1 80 ? 7.578 -11.260 -2.946 1.00 88.81 80 VAL A N 1
ATOM 623 C CA . VAL A 1 80 ? 6.296 -11.984 -2.905 1.00 88.81 80 VAL A CA 1
ATOM 624 C C . VAL A 1 80 ? 6.012 -12.530 -1.505 1.00 88.81 80 VAL A C 1
ATOM 626 O O . VAL A 1 80 ? 4.929 -12.320 -0.963 1.00 88.81 80 VAL A O 1
ATOM 629 N N . GLU A 1 81 ? 6.997 -13.182 -0.888 1.00 93.88 81 GLU A N 1
ATOM 630 C 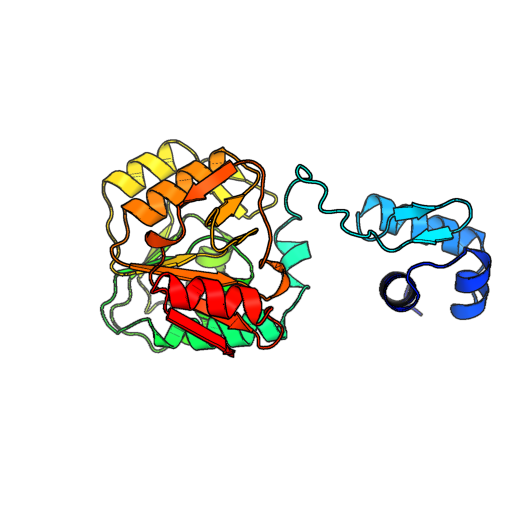CA . GLU A 1 81 ? 6.825 -13.797 0.429 1.00 93.88 81 GLU A CA 1
ATOM 631 C C . GLU A 1 81 ? 6.681 -12.754 1.544 1.00 93.88 81 GLU A C 1
ATOM 633 O O . GLU A 1 81 ? 5.881 -12.942 2.461 1.00 93.88 81 GLU A O 1
ATOM 638 N N . GLU A 1 82 ? 7.398 -11.629 1.461 1.00 96.50 82 GLU A N 1
ATOM 639 C CA . GLU A 1 82 ? 7.225 -10.500 2.384 1.00 96.50 82 GLU A CA 1
ATOM 640 C C . GLU A 1 82 ? 5.805 -9.942 2.277 1.00 96.50 82 GLU A C 1
ATOM 642 O O . GLU A 1 82 ? 5.109 -9.817 3.285 1.00 96.50 82 GLU A O 1
ATOM 647 N N . LYS A 1 83 ? 5.338 -9.672 1.053 1.00 97.44 83 LYS A N 1
ATOM 648 C CA . LYS A 1 83 ? 4.002 -9.119 0.808 1.00 97.44 83 LYS A CA 1
ATOM 649 C C . LYS A 1 83 ? 2.904 -10.054 1.277 1.00 97.44 83 LYS A C 1
ATOM 651 O O . LYS A 1 83 ? 1.948 -9.587 1.887 1.00 97.44 83 LYS A O 1
ATOM 656 N N . ARG A 1 84 ? 3.066 -11.363 1.078 1.00 97.69 84 ARG A N 1
ATOM 657 C CA . ARG A 1 84 ? 2.132 -12.369 1.588 1.00 97.69 84 ARG A CA 1
ATOM 658 C C . ARG A 1 84 ? 2.062 -12.360 3.115 1.00 97.69 84 ARG A C 1
ATOM 660 O O . ARG A 1 84 ? 0.964 -12.379 3.671 1.00 97.69 84 ARG A O 1
ATOM 667 N N . ARG A 1 85 ? 3.207 -12.302 3.810 1.00 98.50 85 ARG A N 1
ATOM 668 C CA . ARG A 1 85 ? 3.237 -12.197 5.283 1.00 98.50 85 ARG A CA 1
ATOM 669 C C . ARG A 1 85 ? 2.558 -10.915 5.765 1.00 98.50 85 ARG A C 1
ATOM 671 O O . ARG A 1 85 ? 1.728 -10.980 6.671 1.00 98.50 85 ARG A O 1
ATOM 678 N N . ILE A 1 86 ? 2.860 -9.785 5.125 1.00 98.75 86 ILE A N 1
ATOM 679 C CA . ILE A 1 86 ? 2.258 -8.481 5.428 1.00 98.75 86 ILE A CA 1
ATOM 680 C C . ILE A 1 86 ? 0.741 -8.518 5.205 1.00 98.75 86 ILE A C 1
ATOM 682 O O . ILE A 1 86 ? -0.011 -8.145 6.101 1.00 98.75 86 ILE A O 1
ATOM 686 N N . GLY A 1 87 ? 0.277 -9.016 4.056 1.00 98.50 87 GLY A N 1
ATOM 687 C CA . GLY A 1 87 ? -1.146 -9.122 3.722 1.00 98.50 87 GLY A CA 1
ATOM 688 C C . GLY A 1 87 ? -1.915 -10.018 4.693 1.00 98.50 87 GLY A C 1
ATOM 689 O O . GLY A 1 87 ? -2.988 -9.646 5.168 1.00 98.50 87 GLY A O 1
ATOM 690 N N . ARG A 1 88 ? -1.333 -11.159 5.080 1.00 98.56 88 ARG A N 1
ATOM 691 C CA . ARG A 1 88 ? -1.917 -12.046 6.096 1.00 98.56 88 ARG A CA 1
ATOM 692 C C . ARG A 1 88 ? -2.081 -11.354 7.446 1.00 98.56 88 ARG A C 1
ATOM 694 O O . ARG A 1 88 ? -3.113 -11.518 8.089 1.00 98.56 88 ARG A O 1
ATOM 701 N N . ALA A 1 89 ? -1.072 -10.605 7.883 1.00 98.81 89 ALA A N 1
ATOM 702 C CA . ALA A 1 89 ? -1.138 -9.856 9.133 1.00 98.81 89 ALA A CA 1
ATOM 703 C C . ALA A 1 89 ? -2.141 -8.696 9.050 1.00 98.81 89 ALA A C 1
ATOM 705 O O . ALA A 1 89 ? -2.896 -8.469 9.991 1.00 98.81 89 ALA A O 1
ATOM 706 N N . ALA A 1 90 ? -2.222 -8.018 7.903 1.00 98.75 90 ALA A N 1
ATOM 707 C CA . ALA A 1 90 ? -3.188 -6.951 7.659 1.00 98.75 90 ALA A CA 1
ATOM 708 C C . ALA A 1 90 ? -4.638 -7.417 7.836 1.00 98.75 90 ALA A C 1
ATOM 710 O O . ALA A 1 90 ? -5.424 -6.743 8.498 1.00 98.75 90 ALA A O 1
ATOM 711 N N . ALA A 1 91 ? -4.977 -8.597 7.312 1.00 98.50 91 ALA A N 1
ATOM 712 C CA . ALA A 1 91 ? -6.322 -9.163 7.408 1.00 98.50 91 ALA A CA 1
ATOM 713 C C . ALA A 1 91 ? -6.786 -9.444 8.853 1.00 98.50 91 ALA A C 1
ATOM 715 O O . ALA A 1 91 ? -7.986 -9.540 9.105 1.00 98.50 91 ALA A O 1
ATOM 716 N N . GLN A 1 92 ? -5.863 -9.532 9.820 1.00 98.25 92 GLN A N 1
ATOM 717 C CA . GLN A 1 92 ? -6.204 -9.678 11.242 1.00 98.25 92 GLN A CA 1
ATOM 718 C C . GLN A 1 92 ? -6.794 -8.400 11.852 1.00 98.25 92 GLN A C 1
ATOM 720 O O . GLN A 1 92 ? -7.390 -8.468 12.921 1.00 98.25 92 GLN A O 1
ATOM 725 N N . TYR A 1 93 ? -6.635 -7.255 11.183 1.00 98.44 93 TYR A N 1
ATOM 726 C CA . TYR A 1 93 ? -7.199 -5.967 11.597 1.00 98.44 93 TYR A CA 1
ATOM 727 C C . TYR A 1 93 ? -8.537 -5.645 10.922 1.00 98.44 93 TYR A C 1
ATOM 729 O O . TYR A 1 93 ? -9.029 -4.528 11.064 1.00 98.44 93 TYR A O 1
ATOM 737 N N . VAL A 1 94 ? -9.101 -6.595 10.175 1.00 98.62 94 VAL A N 1
ATOM 738 C CA . VAL A 1 94 ? -10.459 -6.507 9.632 1.00 98.62 94 VAL A CA 1
ATOM 739 C C . VAL A 1 94 ? -11.382 -7.297 10.548 1.00 98.62 94 VAL A C 1
ATOM 741 O O . VAL A 1 94 ? -11.121 -8.469 10.820 1.00 98.62 94 VAL A O 1
ATOM 744 N N . ASP A 1 95 ? -12.458 -6.679 11.003 1.00 97.94 95 ASP A N 1
ATOM 745 C CA . ASP A 1 95 ? -13.478 -7.284 11.852 1.00 97.94 95 ASP A CA 1
ATOM 746 C C . ASP A 1 95 ? -14.724 -7.633 11.021 1.00 97.94 95 ASP A C 1
ATOM 748 O O . ASP A 1 95 ? -14.925 -7.113 9.921 1.00 97.94 95 ASP A O 1
ATOM 752 N N . ASP A 1 96 ? -15.557 -8.544 11.526 1.00 98.00 96 ASP A N 1
ATOM 753 C CA . ASP A 1 96 ? -16.876 -8.779 10.927 1.00 98.00 96 ASP A CA 1
ATOM 754 C C . ASP A 1 96 ? -17.722 -7.497 11.040 1.00 98.00 96 ASP A C 1
ATOM 756 O O . ASP A 1 96 ? -17.735 -6.853 12.092 1.00 98.00 96 ASP A O 1
ATOM 760 N N . GLY A 1 97 ? -18.438 -7.139 9.973 1.00 98.19 97 GLY A N 1
ATOM 761 C CA . GLY A 1 97 ? -19.259 -5.925 9.908 1.00 98.19 97 GLY A CA 1
ATOM 762 C C . GLY A 1 97 ? -18.510 -4.633 9.555 1.00 98.19 97 GLY A C 1
ATOM 763 O O . GLY A 1 97 ? -19.149 -3.585 9.468 1.00 98.19 97 GLY A O 1
ATOM 764 N N . ASP A 1 98 ? -17.188 -4.677 9.354 1.00 98.25 98 ASP A N 1
ATOM 765 C CA . ASP A 1 98 ? -16.420 -3.497 8.941 1.00 98.25 98 ASP A CA 1
ATOM 766 C C . ASP A 1 98 ? -16.828 -2.996 7.540 1.00 98.25 98 ASP A C 1
ATOM 768 O O . ASP A 1 98 ? -17.103 -3.771 6.615 1.00 98.25 98 ASP A O 1
ATOM 772 N N . SER A 1 99 ? -16.716 -1.681 7.343 1.00 98.56 99 SER A N 1
ATOM 773 C CA . SER A 1 99 ? -16.514 -1.079 6.024 1.00 98.56 99 SER A CA 1
ATOM 774 C C . SER A 1 99 ? -15.045 -0.686 5.879 1.00 98.56 99 SER A C 1
ATOM 776 O O . SER A 1 99 ? -14.554 0.172 6.614 1.00 98.56 99 SER A O 1
ATOM 778 N N . ILE A 1 100 ? -14.318 -1.295 4.941 1.00 98.81 100 ILE A N 1
ATOM 779 C CA . ILE A 1 100 ? -12.896 -1.004 4.713 1.00 98.81 100 ILE A CA 1
ATOM 780 C C . ILE A 1 100 ? -12.653 -0.415 3.328 1.00 98.81 100 ILE A C 1
ATOM 782 O O . ILE A 1 100 ? -13.284 -0.797 2.345 1.00 98.81 100 ILE A O 1
ATOM 786 N N . MET A 1 101 ? -11.673 0.476 3.235 1.00 98.81 101 MET A N 1
ATOM 787 C CA . MET A 1 101 ? -11.071 0.888 1.975 1.00 98.81 101 MET A CA 1
ATOM 788 C C . MET A 1 101 ? -9.767 0.127 1.750 1.00 98.81 101 MET A C 1
ATOM 790 O O . MET A 1 101 ? -8.966 -0.036 2.671 1.00 98.81 101 MET A O 1
ATOM 794 N N . VAL A 1 102 ? -9.530 -0.320 0.519 1.00 98.69 102 VAL A N 1
ATOM 795 C CA . VAL A 1 102 ? -8.270 -0.966 0.129 1.00 98.69 102 VAL A CA 1
ATOM 796 C C . VAL A 1 102 ? -7.699 -0.240 -1.081 1.00 98.69 102 VAL A C 1
ATOM 798 O O . VAL A 1 102 ? -8.312 -0.225 -2.155 1.00 98.69 102 VAL A O 1
ATOM 801 N N . SER A 1 103 ? -6.523 0.370 -0.914 1.00 95.81 103 SER A N 1
ATOM 802 C CA . SER A 1 103 ? -5.828 1.034 -2.018 1.00 95.81 103 SER A CA 1
ATOM 803 C C . SER A 1 103 ? -5.313 0.013 -3.032 1.00 95.81 103 SER A C 1
ATOM 805 O O . SER A 1 103 ? -5.091 -1.167 -2.730 1.00 95.81 103 SER A O 1
ATOM 807 N N . GLY A 1 104 ? -5.019 0.500 -4.236 1.00 89.12 104 GLY A N 1
ATOM 808 C CA . GLY A 1 104 ? -4.251 -0.269 -5.206 1.00 89.12 104 GLY A CA 1
ATOM 809 C C . GLY A 1 104 ? -2.865 -0.632 -4.678 1.00 89.12 104 GLY A C 1
ATOM 810 O O . GLY A 1 104 ? -2.362 -0.055 -3.712 1.00 89.12 104 GLY A O 1
ATOM 811 N N . GLY A 1 105 ? -2.244 -1.613 -5.325 1.00 91.12 105 GLY A N 1
ATOM 812 C CA . GLY A 1 105 ? -0.922 -2.091 -4.945 1.00 91.12 105 GLY A CA 1
ATOM 813 C C . GLY A 1 105 ? -0.823 -3.606 -4.916 1.00 91.12 105 GLY A C 1
ATOM 814 O O . GLY A 1 105 ? -1.810 -4.335 -4.977 1.00 91.12 105 GLY A O 1
ATOM 815 N N . THR A 1 106 ? 0.420 -4.073 -4.856 1.00 93.12 106 THR A N 1
ATOM 816 C CA . THR A 1 106 ? 0.724 -5.511 -4.838 1.00 93.12 106 THR A CA 1
ATOM 817 C C . THR A 1 106 ? 0.725 -6.064 -3.421 1.00 93.12 106 THR A C 1
ATOM 819 O O . THR A 1 106 ? 0.295 -7.184 -3.217 1.00 93.12 106 THR A O 1
ATOM 822 N N . THR A 1 107 ? 1.117 -5.265 -2.427 1.00 96.00 107 THR A N 1
ATOM 823 C CA . THR A 1 107 ? 1.092 -5.672 -1.015 1.00 96.00 107 THR A CA 1
ATOM 824 C C . THR A 1 107 ? -0.328 -5.726 -0.451 1.00 96.00 107 THR A C 1
ATOM 826 O O . THR A 1 107 ? -0.667 -6.667 0.256 1.00 96.00 107 THR A O 1
ATOM 829 N N . THR A 1 108 ? -1.183 -4.752 -0.785 1.00 97.56 108 THR A N 1
ATOM 830 C CA . THR A 1 108 ? -2.597 -4.752 -0.371 1.00 97.56 108 THR A CA 1
ATOM 831 C C . THR A 1 108 ? -3.374 -5.894 -1.013 1.00 97.56 108 THR A C 1
ATOM 833 O O . THR A 1 108 ? -4.206 -6.503 -0.354 1.00 97.56 108 THR A O 1
ATOM 836 N N . ALA A 1 109 ? -3.058 -6.266 -2.255 1.00 97.50 109 ALA A N 1
ATOM 837 C CA . ALA A 1 109 ? -3.670 -7.416 -2.920 1.00 97.50 109 ALA A CA 1
ATOM 838 C C . ALA A 1 109 ? -3.482 -8.734 -2.146 1.00 97.50 109 ALA A C 1
ATOM 840 O O . ALA A 1 109 ? -4.397 -9.556 -2.107 1.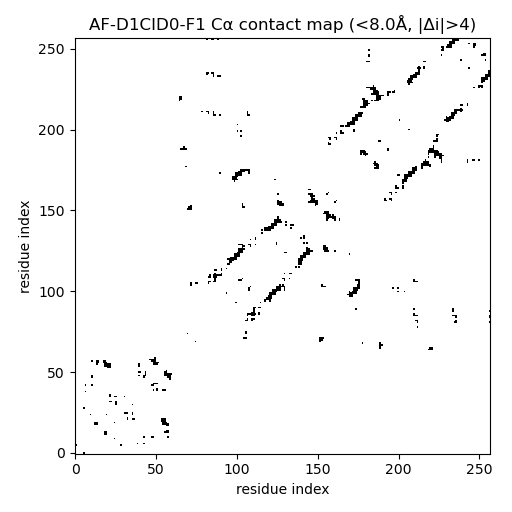00 97.50 109 ALA A O 1
ATOM 841 N N . GLU A 1 110 ? -2.341 -8.914 -1.476 1.00 98.12 110 GLU A N 1
ATOM 842 C CA . GLU A 1 110 ? -2.048 -10.129 -0.709 1.00 98.12 110 GLU A CA 1
ATOM 843 C C . GLU A 1 110 ? -2.922 -10.292 0.543 1.00 98.12 110 GLU A C 1
ATOM 845 O O . GLU A 1 110 ? -2.960 -11.380 1.110 1.00 98.12 110 GLU A O 1
ATOM 850 N N . MET A 1 111 ? -3.643 -9.258 0.994 1.00 98.38 111 MET A N 1
ATOM 851 C CA . MET A 1 111 ? -4.563 -9.409 2.129 1.00 98.38 111 MET A CA 1
ATOM 852 C C . MET A 1 111 ? -5.877 -10.093 1.735 1.00 98.38 111 MET A C 1
ATOM 854 O O . MET A 1 111 ? -6.499 -10.744 2.570 1.00 98.38 111 MET A O 1
ATOM 858 N N . ILE A 1 112 ? -6.292 -9.965 0.469 1.00 98.12 112 ILE A N 1
ATOM 859 C CA . ILE A 1 112 ? -7.628 -10.356 -0.001 1.00 98.12 112 ILE A CA 1
ATOM 860 C C . ILE A 1 112 ? -7.945 -11.840 0.247 1.00 98.12 112 ILE A C 1
ATOM 862 O O . ILE A 1 112 ? -9.024 -12.115 0.772 1.00 98.12 112 ILE A O 1
ATOM 866 N N . PRO A 1 113 ? -7.035 -12.803 -0.021 1.00 97.62 113 PRO A N 1
ATOM 867 C CA . PRO A 1 113 ? -7.309 -14.216 0.250 1.00 97.62 113 PRO A CA 1
ATOM 868 C C . PRO A 1 113 ? -7.611 -14.537 1.717 1.00 97.62 113 PRO A C 1
ATOM 870 O O . PRO A 1 113 ? -8.244 -15.545 2.013 1.00 97.62 113 PRO A O 1
ATOM 873 N N . TYR A 1 114 ? -7.169 -13.686 2.642 1.00 98.19 114 TYR A N 1
ATOM 874 C CA . TYR A 1 114 ? -7.349 -13.869 4.081 1.00 98.19 114 TYR A CA 1
ATOM 875 C C . TYR A 1 114 ? -8.620 -13.193 4.621 1.00 98.19 114 TYR A C 1
ATOM 877 O O . TYR A 1 114 ? -8.849 -13.204 5.829 1.00 98.19 114 TYR A O 1
ATOM 885 N N . LEU A 1 115 ? -9.448 -12.619 3.740 1.00 98.12 115 LEU A N 1
ATOM 886 C CA . LEU A 1 115 ? -10.751 -12.036 4.078 1.00 98.12 115 LEU A CA 1
ATOM 887 C C . LEU A 1 115 ? -11.923 -12.988 3.797 1.00 98.12 115 LEU A C 1
ATOM 889 O O . LEU A 1 115 ? -13.063 -12.632 4.077 1.00 98.12 115 LEU A O 1
ATOM 893 N N . ALA A 1 116 ? -11.653 -14.186 3.267 1.00 96.06 116 ALA A N 1
ATOM 894 C CA . ALA A 1 116 ? -12.664 -15.128 2.789 1.00 96.06 116 ALA A CA 1
ATOM 895 C C . ALA A 1 116 ? -13.775 -15.421 3.812 1.00 96.06 116 ALA A C 1
ATOM 897 O O . ALA A 1 116 ? -14.949 -15.447 3.454 1.00 96.06 116 ALA A O 1
ATOM 898 N N . ASP A 1 117 ? -13.400 -15.581 5.082 1.00 95.19 117 ASP A N 1
ATOM 899 C CA . ASP A 1 117 ? -14.310 -15.978 6.161 1.00 95.19 117 ASP A CA 1
ATOM 900 C C . ASP A 1 117 ? -14.973 -14.788 6.881 1.00 95.19 117 ASP A C 1
ATOM 902 O O . ASP A 1 117 ? -15.699 -14.988 7.857 1.00 95.19 117 ASP A O 1
ATOM 906 N N . LYS A 1 118 ? -14.721 -13.546 6.440 1.00 97.50 118 LYS A N 1
ATOM 907 C CA . LYS A 1 118 ? -15.320 -12.352 7.053 1.00 97.50 118 LYS A CA 1
ATOM 908 C C . LYS A 1 118 ? -16.806 -12.266 6.732 1.00 97.50 118 LYS A C 1
ATOM 910 O O . LYS A 1 118 ? -17.238 -12.527 5.605 1.00 97.50 118 LYS A O 1
ATOM 915 N N . ARG A 1 119 ? -17.588 -11.882 7.737 1.00 96.50 119 ARG A N 1
ATOM 916 C CA . ARG A 1 119 ? -19.042 -11.711 7.625 1.00 96.50 119 ARG A CA 1
ATOM 917 C C . ARG A 1 119 ? -19.394 -10.235 7.595 1.00 96.50 119 ARG A C 1
ATOM 919 O O . ARG A 1 119 ? -18.733 -9.433 8.248 1.00 96.50 119 ARG A O 1
ATOM 926 N N . ASP A 1 120 ? -20.428 -9.902 6.829 1.00 97.25 120 ASP A N 1
ATOM 927 C CA . ASP A 1 120 ? -20.965 -8.542 6.710 1.00 97.25 120 ASP A CA 1
ATOM 928 C C . ASP A 1 120 ? -19.902 -7.484 6.343 1.00 97.25 120 ASP A C 1
ATOM 930 O O . ASP A 1 120 ? -20.009 -6.317 6.707 1.00 97.25 120 ASP A O 1
ATOM 934 N N . LEU A 1 121 ? -18.858 -7.897 5.614 1.00 98.62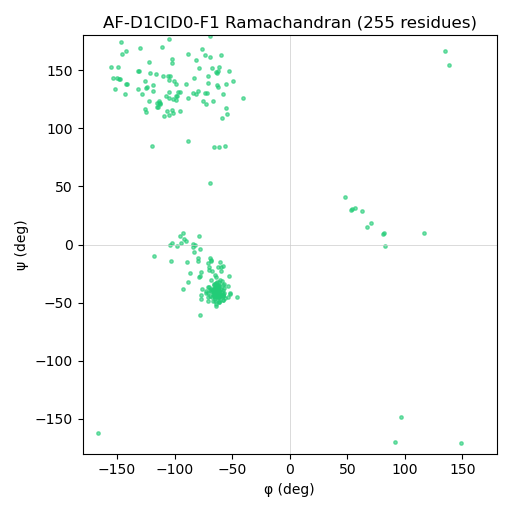 121 LEU A N 1
ATOM 935 C CA . LEU A 1 121 ? -17.748 -7.037 5.215 1.00 98.62 121 LEU A CA 1
ATOM 936 C C . LEU A 1 121 ? -18.099 -6.256 3.946 1.00 98.62 121 LEU A C 1
ATOM 938 O O . LEU A 1 121 ? -18.481 -6.840 2.926 1.00 98.62 121 LEU A O 1
ATOM 942 N N . THR A 1 122 ? -17.881 -4.942 3.985 1.00 98.75 122 THR A N 1
ATOM 943 C CA . THR A 1 122 ? -17.892 -4.084 2.795 1.00 98.75 122 THR A CA 1
ATOM 944 C C . THR A 1 122 ? -16.473 -3.645 2.452 1.00 98.75 122 THR A C 1
ATOM 946 O O . THR A 1 122 ? -15.766 -3.107 3.300 1.00 98.75 122 THR A O 1
ATOM 949 N N . VAL A 1 123 ? -16.052 -3.844 1.202 1.00 98.75 123 VAL A N 1
ATOM 950 C CA . VAL A 1 123 ? -14.762 -3.378 0.685 1.00 98.75 123 VAL A CA 1
ATOM 951 C C . VAL A 1 123 ? -14.978 -2.335 -0.402 1.00 98.75 123 VAL A C 1
ATOM 953 O O . VAL A 1 123 ? -15.598 -2.604 -1.429 1.00 98.75 123 VAL A O 1
ATOM 956 N N . ILE A 1 124 ? -14.418 -1.150 -0.193 1.00 98.75 124 ILE A N 1
ATOM 957 C CA . ILE A 1 124 ? -14.413 -0.039 -1.142 1.00 98.75 124 ILE A CA 1
ATOM 958 C C . ILE A 1 124 ? -13.017 0.068 -1.762 1.00 98.75 124 ILE A C 1
ATOM 960 O O . ILE A 1 124 ? -12.006 0.073 -1.058 1.00 98.75 124 ILE A O 1
ATOM 964 N N . THR A 1 125 ? -12.924 0.163 -3.086 1.00 98.50 125 THR A N 1
ATOM 965 C CA . THR A 1 125 ? -11.626 0.294 -3.759 1.00 98.50 125 THR A CA 1
ATOM 966 C C . THR A 1 125 ? -11.722 1.085 -5.057 1.00 98.50 125 THR A C 1
ATOM 968 O O . THR A 1 125 ? -12.681 0.951 -5.813 1.00 98.50 125 THR A O 1
ATOM 971 N N . SER A 1 126 ? -10.696 1.885 -5.345 1.00 97.31 126 SER A N 1
ATOM 972 C CA . SER A 1 126 ? -10.459 2.483 -6.665 1.00 97.31 126 SER A CA 1
ATOM 973 C C . SER A 1 126 ? -9.530 1.625 -7.532 1.00 97.31 126 SER A C 1
ATOM 975 O O . SER A 1 126 ? -9.064 2.073 -8.575 1.00 97.31 126 SER A O 1
ATOM 977 N N . ALA A 1 127 ? -9.217 0.391 -7.126 1.00 97.06 127 ALA A N 1
ATOM 978 C CA . ALA A 1 127 ? -8.213 -0.434 -7.782 1.00 97.06 127 ALA A CA 1
ATOM 979 C C . ALA A 1 127 ? -8.821 -1.680 -8.434 1.00 97.06 127 ALA A C 1
ATOM 981 O O . ALA A 1 127 ? -9.357 -2.570 -7.770 1.00 97.06 127 ALA A O 1
ATOM 982 N N . LEU A 1 128 ? -8.679 -1.784 -9.757 1.00 96.00 128 LEU A N 1
ATOM 983 C CA . LEU A 1 128 ? -9.208 -2.901 -10.537 1.00 96.00 128 LEU A CA 1
ATOM 984 C C . LEU A 1 128 ? -8.555 -4.232 -10.163 1.00 96.00 128 LEU A C 1
ATOM 986 O O . LEU A 1 128 ? -9.226 -5.259 -10.196 1.00 96.00 128 LEU A O 1
ATOM 990 N N . ASN A 1 129 ? -7.271 -4.243 -9.784 1.00 94.75 129 ASN A N 1
ATOM 991 C CA . ASN A 1 129 ? -6.612 -5.473 -9.336 1.00 94.75 129 ASN A CA 1
ATOM 992 C C . ASN A 1 129 ? -7.240 -6.010 -8.039 1.00 94.75 129 ASN A C 1
ATOM 994 O O . ASN A 1 129 ? -7.415 -7.217 -7.907 1.00 94.75 129 ASN A O 1
ATOM 998 N N . ILE A 1 130 ? -7.621 -5.121 -7.119 1.00 97.94 130 ILE A N 1
ATOM 999 C CA . ILE A 1 130 ? -8.289 -5.486 -5.866 1.00 97.94 130 ILE A CA 1
ATOM 1000 C C . ILE A 1 130 ? -9.721 -5.945 -6.145 1.00 97.94 130 ILE A C 1
ATOM 1002 O O . ILE A 1 130 ? -10.108 -7.030 -5.715 1.00 97.94 130 ILE A O 1
ATOM 1006 N N . ALA A 1 131 ? -10.475 -5.177 -6.937 1.00 97.81 131 ALA A N 1
ATOM 1007 C CA . ALA A 1 131 ? -11.837 -5.531 -7.331 1.00 97.81 131 ALA A CA 1
ATOM 1008 C C . ALA A 1 131 ? -11.903 -6.901 -8.031 1.00 97.81 131 ALA A C 1
ATOM 1010 O O . ALA A 1 131 ? -12.777 -7.712 -7.737 1.00 97.81 131 ALA A O 1
ATOM 1011 N N . THR A 1 132 ? -10.939 -7.190 -8.912 1.00 95.94 132 THR A N 1
ATOM 1012 C CA . THR A 1 132 ? -10.863 -8.472 -9.632 1.00 95.94 132 THR A CA 1
ATOM 1013 C C . THR A 1 132 ? -10.629 -9.647 -8.683 1.00 95.94 132 THR A C 1
ATOM 1015 O O . THR A 1 132 ? -11.245 -10.695 -8.854 1.00 95.94 132 THR A O 1
ATOM 1018 N N . LEU A 1 133 ? -9.773 -9.490 -7.667 1.00 96.62 133 LEU A N 1
ATOM 1019 C CA . LEU A 1 133 ? -9.555 -10.533 -6.658 1.00 96.62 133 LEU A CA 1
ATOM 1020 C C . LEU A 1 133 ? -10.812 -10.761 -5.812 1.00 96.62 133 LEU A C 1
ATOM 1022 O O . LEU A 1 133 ? -11.193 -11.905 -5.564 1.00 96.62 133 LEU A O 1
ATOM 1026 N N . LEU A 1 134 ? -11.478 -9.677 -5.410 1.00 97.69 134 LEU A N 1
ATOM 1027 C CA . LEU A 1 134 ? -12.684 -9.727 -4.586 1.00 97.69 134 LEU A CA 1
ATOM 1028 C C . LEU A 1 134 ? -13.896 -10.327 -5.306 1.00 97.69 134 LEU A C 1
ATOM 1030 O O . LEU A 1 134 ? -14.770 -10.879 -4.648 1.00 97.69 134 LEU A O 1
ATOM 1034 N N . ALA A 1 135 ? -13.927 -10.307 -6.642 1.00 95.56 135 ALA A N 1
ATOM 1035 C CA . ALA A 1 135 ? -15.008 -10.904 -7.432 1.00 95.56 135 ALA A CA 1
ATOM 1036 C C . ALA A 1 135 ? -15.219 -12.409 -7.163 1.00 95.56 135 ALA A C 1
ATOM 1038 O O . ALA A 1 135 ? -16.279 -12.945 -7.476 1.00 95.56 135 ALA A O 1
ATOM 1039 N N . SER A 1 136 ? -14.229 -13.092 -6.575 1.00 94.88 136 SER A N 1
ATOM 1040 C CA . SER A 1 136 ? -14.331 -14.506 -6.182 1.00 94.88 136 SER A CA 1
ATOM 1041 C C . SER A 1 136 ? -14.984 -14.732 -4.806 1.00 94.88 136 SER A C 1
ATOM 1043 O O . SER A 1 136 ? -15.154 -15.884 -4.413 1.00 94.88 136 SER A O 1
ATOM 1045 N N . TYR A 1 137 ? -15.351 -13.671 -4.074 1.00 96.94 137 TYR A N 1
ATOM 1046 C CA . TYR A 1 137 ? -15.864 -13.729 -2.698 1.00 96.94 137 TYR A CA 1
ATOM 1047 C C . TYR A 1 137 ? -17.285 -13.144 -2.611 1.00 96.94 137 TYR A C 1
ATOM 1049 O O . TYR A 1 137 ? -17.453 -11.971 -2.280 1.00 96.94 137 TYR A O 1
ATOM 1057 N N . PRO A 1 138 ? -18.336 -13.937 -2.897 1.00 95.94 138 PRO A N 1
ATOM 1058 C CA . PRO A 1 138 ? -19.714 -13.440 -2.970 1.00 95.94 138 PRO A CA 1
ATOM 1059 C C . PRO A 1 138 ? -20.294 -12.993 -1.617 1.00 95.94 138 PRO A C 1
ATOM 1061 O O . PRO A 1 138 ? -21.335 -12.344 -1.588 1.00 95.94 138 PRO A O 1
ATOM 1064 N N . ASN A 1 139 ? -19.650 -13.347 -0.502 1.00 96.12 139 ASN A N 1
ATOM 1065 C CA . ASN A 1 139 ? -20.012 -12.900 0.846 1.00 96.12 139 ASN A CA 1
ATOM 1066 C C . ASN A 1 139 ? -19.507 -11.488 1.184 1.00 96.12 139 ASN A C 1
ATOM 1068 O O . ASN A 1 139 ? -19.913 -10.940 2.206 1.00 96.12 139 ASN A O 1
ATOM 1072 N N . ILE A 1 140 ? -18.627 -10.910 0.362 1.00 98.50 140 ILE A N 1
ATOM 1073 C CA . ILE A 1 140 ? -18.075 -9.572 0.573 1.00 98.50 140 ILE A CA 1
ATOM 1074 C C . ILE A 1 140 ? -18.809 -8.596 -0.345 1.00 98.50 140 ILE A C 1
ATOM 1076 O O . ILE A 1 140 ? -18.844 -8.773 -1.563 1.00 98.50 140 ILE A O 1
ATOM 1080 N N . THR A 1 141 ? -19.367 -7.529 0.225 1.00 98.50 141 THR A N 1
ATOM 1081 C CA . THR A 1 141 ? -19.932 -6.439 -0.578 1.00 98.50 141 THR A CA 1
ATOM 1082 C C . THR A 1 141 ? -18.791 -5.605 -1.145 1.00 98.50 141 THR A C 1
ATOM 1084 O O . THR A 1 141 ? -17.975 -5.086 -0.390 1.00 98.50 141 THR A O 1
ATOM 1087 N N . VAL A 1 142 ? -18.720 -5.452 -2.468 1.00 98.44 142 VAL A N 1
ATOM 1088 C CA . VAL A 1 142 ? -17.634 -4.712 -3.129 1.00 98.44 142 VAL A CA 1
ATOM 1089 C C . VAL A 1 142 ? -18.175 -3.443 -3.780 1.00 98.44 142 VAL A C 1
ATOM 1091 O O . VAL A 1 142 ? -19.024 -3.509 -4.668 1.00 98.44 142 VAL A O 1
ATOM 1094 N N . ILE A 1 143 ? -17.643 -2.289 -3.378 1.00 98.38 143 ILE A N 1
ATOM 1095 C CA . ILE A 1 143 ? -17.896 -0.991 -4.010 1.00 98.38 143 ILE A CA 1
ATOM 1096 C C . ILE A 1 143 ? -16.656 -0.609 -4.819 1.00 98.38 143 ILE A C 1
ATOM 1098 O O . ILE A 1 143 ? -15.596 -0.315 -4.266 1.00 98.38 143 ILE A O 1
ATOM 1102 N N . VAL A 1 144 ? -16.792 -0.600 -6.145 1.00 98.12 144 VAL A N 1
ATOM 1103 C CA . VAL A 1 144 ? -15.720 -0.174 -7.053 1.00 98.12 144 VAL A CA 1
ATOM 1104 C C . VAL A 1 144 ? -15.934 1.290 -7.409 1.00 98.12 144 VAL A C 1
ATOM 1106 O O . VAL A 1 144 ? -16.927 1.642 -8.046 1.00 98.12 144 VAL A O 1
ATOM 1109 N N . LEU A 1 145 ? -15.007 2.146 -6.990 1.00 97.50 145 LEU A N 1
ATOM 1110 C CA . LEU A 1 145 ? -15.042 3.571 -7.300 1.00 97.50 145 LEU A CA 1
ATOM 1111 C C . LEU A 1 145 ? -14.714 3.772 -8.779 1.00 97.50 145 LEU A C 1
ATOM 1113 O O . LEU A 1 145 ? -13.728 3.226 -9.264 1.00 97.50 145 LEU A O 1
ATOM 1117 N N . GLY A 1 146 ? -15.534 4.548 -9.490 1.00 93.88 146 GLY A N 1
ATOM 1118 C CA . GLY A 1 146 ? -15.287 4.909 -10.889 1.00 93.88 146 GLY A CA 1
ATOM 1119 C C . GLY A 1 146 ? -14.092 5.852 -11.049 1.00 93.88 146 GLY A C 1
ATOM 1120 O O . GLY A 1 146 ? -13.464 6.239 -10.069 1.00 93.88 146 GLY A O 1
ATOM 1121 N N . GLY A 1 147 ? -13.773 6.235 -12.286 1.00 96.50 147 GLY A N 1
ATOM 1122 C CA . GLY A 1 147 ? -12.682 7.167 -12.582 1.00 96.50 147 GLY A CA 1
ATOM 1123 C C . GLY A 1 147 ? -12.004 6.902 -13.921 1.00 96.50 147 GLY A C 1
ATOM 1124 O O . GLY A 1 147 ? -12.455 6.089 -14.728 1.00 96.50 147 GLY A O 1
ATOM 1125 N N . VAL A 1 148 ? -10.893 7.595 -14.146 1.00 96.62 148 VAL A N 1
ATOM 1126 C CA . VAL A 1 148 ? -10.015 7.416 -15.304 1.00 96.62 148 VAL A CA 1
ATOM 1127 C C . VAL A 1 148 ? -8.979 6.339 -14.992 1.00 96.62 148 VAL A C 1
ATOM 1129 O O . VAL A 1 148 ? -8.250 6.431 -14.007 1.00 96.62 148 VAL A O 1
ATOM 1132 N N . LEU A 1 149 ? -8.887 5.319 -15.848 1.00 94.69 149 LEU A N 1
ATOM 1133 C CA . LEU A 1 149 ? -7.971 4.197 -15.654 1.00 94.69 149 LEU A CA 1
ATOM 1134 C C . LEU A 1 149 ? -6.505 4.576 -15.907 1.00 94.69 149 LEU A C 1
ATOM 1136 O O . LEU A 1 149 ? -6.092 4.880 -17.032 1.00 94.69 149 LEU A O 1
ATOM 1140 N N . ARG A 1 150 ? -5.675 4.395 -14.881 1.00 91.19 150 ARG A N 1
ATOM 1141 C CA . ARG A 1 150 ? -4.215 4.394 -14.971 1.00 91.19 150 ARG A CA 1
ATOM 1142 C C . ARG A 1 150 ? -3.703 2.990 -15.289 1.00 91.19 150 ARG A C 1
ATOM 1144 O O . ARG A 1 150 ? -3.368 2.201 -14.408 1.00 91.19 150 ARG A O 1
ATOM 1151 N N . HIS A 1 151 ? -3.601 2.690 -16.579 1.00 82.81 151 HIS A N 1
ATOM 1152 C CA . HIS A 1 151 ? -3.296 1.361 -17.127 1.00 82.81 151 HIS A CA 1
ATOM 1153 C C . HIS A 1 151 ? -2.134 0.615 -16.443 1.00 82.81 151 HIS A C 1
ATOM 1155 O O . HIS A 1 151 ? -2.265 -0.562 -16.128 1.00 82.81 151 HIS A O 1
ATOM 1161 N N . GLY A 1 152 ? -1.002 1.280 -16.181 1.00 81.50 152 GLY A N 1
ATOM 1162 C CA . GLY A 1 152 ? 0.173 0.626 -15.583 1.00 81.50 152 GLY A CA 1
ATOM 1163 C C . GLY A 1 152 ? 0.007 0.224 -14.112 1.00 81.50 152 GLY A C 1
ATOM 1164 O O . GLY A 1 152 ? 0.762 -0.616 -13.624 1.00 81.50 152 GLY A O 1
ATOM 1165 N N . HIS A 1 153 ? -0.961 0.817 -13.414 1.00 85.56 153 HIS A N 1
ATOM 1166 C CA . HIS A 1 153 ? -1.181 0.639 -11.975 1.00 85.56 153 HIS A CA 1
ATOM 1167 C C . HIS A 1 153 ? -2.545 0.024 -11.657 1.00 85.56 153 HIS A C 1
ATOM 1169 O O . HIS A 1 153 ? -2.760 -0.407 -10.531 1.00 85.56 153 HIS A O 1
ATOM 1175 N N . LEU A 1 154 ? -3.425 -0.074 -12.660 1.00 92.38 154 LEU A N 1
ATOM 1176 C CA . LEU A 1 154 ? -4.782 -0.604 -12.543 1.00 92.38 154 LEU A CA 1
ATOM 1177 C C . LEU A 1 154 ? -5.625 0.137 -11.492 1.00 92.38 154 LEU A C 1
ATOM 1179 O O . LEU A 1 154 ? -6.507 -0.455 -10.879 1.00 92.38 154 LEU A O 1
ATOM 1183 N N . SER A 1 155 ? -5.362 1.432 -11.307 1.00 93.81 155 SER A N 1
ATOM 1184 C CA . SER A 1 155 ? -6.121 2.337 -10.442 1.00 93.81 155 SER A CA 1
ATOM 1185 C C . SER A 1 155 ? -7.030 3.258 -11.260 1.00 93.81 155 SER A C 1
ATOM 1187 O O . SER A 1 155 ? -6.693 3.655 -12.377 1.00 93.81 155 SER A O 1
ATOM 1189 N N . LEU A 1 156 ? -8.200 3.568 -10.711 1.00 96.88 156 LEU A N 1
ATOM 1190 C CA . LEU A 1 156 ? -9.182 4.518 -11.219 1.00 96.88 156 LEU A CA 1
ATOM 1191 C C . LEU A 1 156 ? -8.993 5.832 -10.462 1.00 96.88 156 LEU A C 1
ATOM 1193 O O . LEU A 1 156 ? -8.979 5.834 -9.233 1.00 96.88 156 LEU A O 1
ATOM 1197 N N . LEU A 1 157 ? -8.772 6.918 -11.202 1.00 96.31 157 LEU A N 1
ATOM 1198 C CA . LEU A 1 157 ? -8.363 8.206 -10.645 1.00 96.31 157 LEU A CA 1
ATOM 1199 C C . LEU A 1 157 ? -9.219 9.376 -11.146 1.00 96.31 157 LEU A C 1
ATOM 1201 O O . LEU A 1 157 ? -9.930 9.271 -12.149 1.00 96.31 157 LEU A O 1
ATOM 1205 N N . GLY A 1 158 ? -9.045 10.530 -10.505 1.00 96.31 158 GLY A N 1
ATOM 1206 C CA . GLY A 1 158 ? -9.604 11.812 -10.922 1.00 96.31 158 GLY A CA 1
ATOM 1207 C C . GLY A 1 158 ? -10.968 12.113 -10.310 1.00 96.31 158 GLY A C 1
ATOM 1208 O O . GLY A 1 158 ? -11.448 11.402 -9.431 1.00 96.31 158 GLY A O 1
ATOM 1209 N N . VAL A 1 159 ? -11.602 13.170 -10.820 1.00 96.19 159 VAL A N 1
ATOM 1210 C CA . VAL A 1 159 ? -12.765 13.828 -10.198 1.00 96.19 159 VAL A CA 1
ATOM 1211 C C . VAL A 1 159 ? -13.898 12.861 -9.846 1.00 96.19 159 VAL A C 1
ATOM 1213 O O . VAL A 1 159 ? -14.410 12.917 -8.740 1.00 96.19 159 VAL A O 1
ATOM 1216 N N . LEU A 1 160 ? -14.240 11.912 -10.726 1.00 96.75 160 LEU A N 1
ATOM 1217 C CA . LEU A 1 160 ? -15.300 10.932 -10.439 1.00 96.75 160 LEU A CA 1
ATOM 1218 C C . LEU A 1 160 ? -14.977 10.039 -9.229 1.00 96.75 160 LEU A C 1
ATOM 1220 O O . LEU A 1 160 ? -15.877 9.649 -8.489 1.00 96.75 160 LEU A O 1
ATOM 1224 N N . THR A 1 161 ? -13.702 9.687 -9.042 1.00 97.94 161 THR A N 1
ATOM 1225 C CA . THR A 1 161 ? -13.240 8.924 -7.877 1.00 97.94 161 THR A CA 1
ATOM 1226 C C . THR A 1 161 ? -13.291 9.789 -6.621 1.00 97.94 161 THR A C 1
ATOM 1228 O O . THR A 1 161 ? -13.758 9.337 -5.579 1.00 97.94 161 THR A O 1
ATOM 1231 N N . GLU A 1 162 ? -12.821 11.032 -6.728 1.00 97.19 162 GLU A N 1
ATOM 1232 C CA . GLU A 1 162 ? -12.736 11.990 -5.622 1.00 97.19 162 GLU A CA 1
ATOM 1233 C C . GLU A 1 162 ? -14.132 12.377 -5.100 1.00 97.19 162 GLU A C 1
ATOM 1235 O O . GLU A 1 162 ? -14.391 12.232 -3.908 1.00 97.19 162 GLU A O 1
ATOM 1240 N N . GLU A 1 163 ? -15.073 12.737 -5.979 1.00 96.50 163 GLU A N 1
ATOM 1241 C CA . GLU A 1 163 ? -16.463 13.075 -5.617 1.00 96.50 163 GLU A CA 1
ATOM 1242 C C . GLU A 1 163 ? -17.207 11.894 -4.966 1.00 96.50 163 GLU A C 1
ATOM 1244 O O . GLU A 1 163 ? -18.014 12.066 -4.047 1.00 96.50 163 GLU A O 1
ATOM 1249 N N . ALA A 1 164 ? -16.926 10.661 -5.402 1.00 97.19 164 ALA A N 1
ATOM 1250 C CA . ALA A 1 164 ? -17.484 9.475 -4.757 1.00 97.19 164 ALA A CA 1
ATOM 1251 C C . ALA A 1 164 ? -16.959 9.316 -3.316 1.00 97.19 164 ALA A C 1
ATOM 1253 O O . ALA A 1 164 ? -17.723 8.962 -2.414 1.00 97.19 164 ALA A O 1
ATOM 1254 N N . LEU A 1 165 ? -15.677 9.617 -3.082 1.00 97.69 165 LEU A N 1
ATOM 1255 C CA . LEU A 1 165 ? -15.042 9.549 -1.761 1.00 97.69 165 LEU A CA 1
ATOM 1256 C C . LEU A 1 165 ? -15.537 10.633 -0.794 1.00 97.69 165 LEU A C 1
ATOM 1258 O O . LEU A 1 165 ? -15.501 10.433 0.422 1.00 97.69 165 LEU A O 1
ATOM 1262 N N . GLU A 1 166 ? -16.088 11.740 -1.292 1.00 96.56 166 GLU A N 1
ATOM 1263 C CA . GLU A 1 166 ? -16.740 12.741 -0.439 1.00 96.56 166 GLU A CA 1
ATOM 1264 C C . GLU A 1 166 ? -17.974 12.175 0.282 1.00 96.56 166 GLU A C 1
ATOM 1266 O O . GLU A 1 166 ? -18.234 12.537 1.433 1.00 96.56 166 GLU A O 1
ATOM 1271 N N . ASN A 1 167 ? -18.678 11.235 -0.357 1.00 95.25 167 ASN A N 1
ATOM 1272 C CA . ASN A 1 167 ? -19.981 10.718 0.071 1.00 95.25 167 ASN A CA 1
ATOM 1273 C C . ASN A 1 167 ? -19.929 9.323 0.716 1.00 95.25 167 ASN A C 1
ATOM 1275 O O . ASN A 1 167 ? -20.963 8.789 1.118 1.00 95.25 167 ASN A O 1
ATOM 1279 N N . ILE A 1 168 ? -18.743 8.721 0.824 1.00 96.12 168 ILE A N 1
ATOM 1280 C CA . ILE A 1 168 ? -18.548 7.382 1.390 1.00 96.12 168 ILE A CA 1
ATOM 1281 C C . ILE A 1 168 ? -17.590 7.469 2.580 1.00 96.12 168 ILE A C 1
ATOM 1283 O O . ILE A 1 168 ? -16.688 8.308 2.622 1.00 96.12 168 ILE A O 1
ATOM 1287 N N . ARG A 1 169 ? -17.789 6.605 3.578 1.00 97.25 169 ARG A N 1
ATOM 1288 C CA . ARG A 1 169 ? -16.897 6.474 4.733 1.00 97.25 169 ARG A CA 1
ATOM 1289 C C . ARG A 1 169 ? -16.551 5.016 4.997 1.00 97.25 169 ARG A C 1
ATOM 1291 O O . ARG A 1 169 ? -17.361 4.124 4.743 1.00 97.25 169 ARG A O 1
ATOM 1298 N N . ALA A 1 170 ? -15.350 4.807 5.522 1.00 98.38 170 ALA A N 1
ATOM 1299 C CA . ALA A 1 170 ? -14.855 3.510 5.953 1.00 98.38 170 ALA A CA 1
ATOM 1300 C C . ALA A 1 170 ? -14.260 3.589 7.364 1.00 98.38 170 ALA A C 1
ATOM 1302 O O . ALA A 1 170 ? -13.700 4.608 7.785 1.00 98.38 170 ALA A O 1
ATOM 1303 N N . ASP A 1 171 ? -14.356 2.486 8.094 1.00 98.44 171 ASP A N 1
ATOM 1304 C CA . ASP A 1 171 ? -13.741 2.319 9.404 1.00 98.44 171 ASP A CA 1
ATOM 1305 C C . ASP A 1 171 ? -12.216 2.330 9.294 1.00 98.44 171 ASP A C 1
ATOM 1307 O O . ASP A 1 171 ? -11.530 2.925 10.133 1.00 98.44 171 ASP A O 1
ATOM 1311 N N . LYS A 1 172 ? -11.684 1.677 8.255 1.00 98.69 172 LYS A N 1
ATOM 1312 C CA . LYS A 1 172 ? -10.251 1.430 8.085 1.00 98.69 172 LYS A CA 1
ATOM 1313 C C . LYS A 1 172 ? -9.845 1.547 6.613 1.00 98.69 172 LYS A C 1
ATOM 1315 O O . LYS A 1 172 ? -10.525 1.019 5.741 1.00 98.69 172 LYS A O 1
ATOM 1320 N N . LEU A 1 173 ? -8.707 2.181 6.347 1.00 98.88 173 LEU A N 1
ATOM 1321 C CA . LEU A 1 173 ? -7.997 2.148 5.069 1.00 98.88 173 LEU A CA 1
ATOM 1322 C C . LEU A 1 173 ? -6.774 1.247 5.194 1.00 98.88 173 LEU A C 1
ATOM 1324 O O . LEU A 1 173 ? -5.911 1.493 6.035 1.00 98.88 173 LEU A O 1
ATOM 1328 N N . PHE A 1 174 ? -6.661 0.272 4.300 1.00 98.88 174 PHE A N 1
ATOM 1329 C CA . PHE A 1 174 ? -5.435 -0.475 4.054 1.00 98.88 174 PHE A CA 1
ATOM 1330 C C . PHE A 1 174 ? -4.787 0.065 2.790 1.00 98.88 174 PHE A C 1
ATOM 1332 O O . PHE A 1 174 ? -5.338 -0.086 1.697 1.00 98.88 174 PHE A O 1
ATOM 1339 N N . MET A 1 175 ? -3.624 0.699 2.932 1.00 97.94 175 MET A N 1
ATOM 1340 C CA . MET A 1 175 ? -2.937 1.308 1.798 1.00 97.94 175 MET A CA 1
ATOM 1341 C C . MET A 1 175 ? -1.497 0.840 1.637 1.00 97.94 175 MET A C 1
ATOM 1343 O O . MET A 1 175 ? -0.763 0.674 2.610 1.00 97.94 175 MET A O 1
ATOM 1347 N N . GLY A 1 176 ? -1.084 0.649 0.388 1.00 96.50 176 GLY A N 1
ATOM 1348 C CA . GLY A 1 176 ? 0.326 0.548 0.036 1.00 96.50 176 GLY A CA 1
ATOM 1349 C C . GLY A 1 176 ? 0.994 1.924 0.035 1.00 96.50 176 GLY A C 1
ATOM 1350 O O . GLY A 1 176 ? 0.328 2.955 0.064 1.00 96.50 176 GLY A O 1
ATOM 1351 N N . THR A 1 177 ? 2.323 1.951 -0.030 1.00 95.38 177 THR A N 1
ATOM 1352 C CA . THR A 1 177 ? 3.065 3.188 -0.304 1.00 95.38 177 THR A CA 1
ATOM 1353 C C . THR A 1 177 ? 4.346 2.894 -1.088 1.00 95.38 177 THR A C 1
ATOM 1355 O O . THR A 1 177 ? 5.003 1.880 -0.820 1.00 95.38 177 THR A O 1
ATOM 1358 N N . PRO A 1 178 ? 4.743 3.750 -2.047 1.00 91.25 178 PRO A N 1
ATOM 1359 C CA . PRO A 1 178 ? 6.037 3.627 -2.708 1.00 91.25 178 PRO A CA 1
ATOM 1360 C C . PRO A 1 178 ? 7.197 4.142 -1.838 1.00 91.25 178 PRO A C 1
ATOM 1362 O O . PRO A 1 178 ? 8.336 3.709 -2.038 1.00 91.25 178 PRO A O 1
ATOM 1365 N N . ALA A 1 179 ? 6.930 5.032 -0.873 1.00 93.62 179 ALA A N 1
ATOM 1366 C CA . ALA A 1 179 ? 7.947 5.610 0.001 1.00 93.62 179 ALA A CA 1
ATOM 1367 C C . ALA A 1 179 ? 7.389 6.010 1.380 1.00 93.62 179 ALA A C 1
ATOM 1369 O O . ALA A 1 179 ? 6.342 6.659 1.491 1.00 93.62 179 ALA A O 1
ATOM 1370 N N . ILE A 1 180 ? 8.121 5.639 2.433 1.00 96.25 180 ILE A N 1
ATOM 1371 C CA . ILE A 1 180 ? 7.859 6.021 3.822 1.00 96.25 180 ILE A CA 1
ATOM 1372 C C . ILE A 1 180 ? 9.150 6.514 4.482 1.00 96.25 180 ILE A C 1
ATOM 1374 O O . ILE A 1 180 ? 10.202 5.881 4.386 1.00 96.25 180 ILE A O 1
ATOM 1378 N N . HIS A 1 181 ? 9.046 7.640 5.181 1.00 93.50 181 HIS A N 1
ATOM 1379 C CA . HIS A 1 181 ? 10.120 8.223 5.979 1.00 93.50 181 HIS A CA 1
ATOM 1380 C C . HIS A 1 181 ? 9.528 8.803 7.264 1.00 93.50 181 HIS A C 1
ATOM 1382 O O . HIS A 1 181 ? 8.480 9.449 7.209 1.00 93.50 181 HIS A O 1
ATOM 1388 N N . ALA A 1 182 ? 10.188 8.613 8.409 1.00 89.06 182 ALA A N 1
ATOM 1389 C CA . ALA A 1 182 ? 9.646 9.019 9.709 1.00 89.06 182 ALA A CA 1
ATOM 1390 C C . ALA A 1 182 ? 9.334 10.527 9.780 1.00 89.06 182 ALA A C 1
ATOM 1392 O O . ALA A 1 182 ? 8.215 10.905 10.121 1.00 89.06 182 ALA A O 1
ATOM 1393 N N . ASP A 1 183 ? 10.268 11.382 9.350 1.00 86.69 183 ASP A N 1
ATOM 1394 C CA . ASP A 1 183 ? 10.060 12.840 9.375 1.00 86.69 183 ASP A CA 1
ATOM 1395 C C . ASP A 1 183 ? 9.163 13.368 8.241 1.00 86.69 183 ASP A C 1
ATOM 1397 O O . ASP A 1 183 ? 8.283 14.209 8.451 1.00 86.69 183 ASP A O 1
ATOM 1401 N N . TYR A 1 184 ? 9.361 12.883 7.009 1.00 89.44 184 TYR A N 1
ATOM 1402 C CA . TYR A 1 184 ? 8.624 13.387 5.847 1.00 89.44 184 TYR A CA 1
ATOM 1403 C C . TYR A 1 184 ? 7.180 12.856 5.795 1.00 89.44 184 TYR A C 1
ATOM 1405 O O . TYR A 1 184 ? 6.239 13.600 5.486 1.00 89.44 184 TYR A O 1
ATOM 1413 N N . GLY A 1 185 ? 6.978 11.592 6.169 1.00 94.56 185 GLY A N 1
ATOM 1414 C CA . GLY A 1 185 ? 5.723 10.855 6.057 1.00 94.56 185 GLY A CA 1
ATOM 1415 C C . GLY A 1 185 ? 5.659 9.981 4.803 1.00 94.56 185 GLY A C 1
ATOM 1416 O O . GLY A 1 185 ? 6.672 9.461 4.335 1.00 94.56 185 GLY A O 1
ATOM 1417 N N . LEU A 1 186 ? 4.449 9.813 4.269 1.00 98.12 186 LEU A N 1
ATOM 1418 C CA . LEU A 1 186 ? 4.212 9.101 3.016 1.00 98.12 186 LEU A CA 1
ATOM 1419 C C . LEU A 1 186 ? 4.446 10.022 1.823 1.00 98.12 186 LEU A C 1
ATOM 1421 O O . LEU A 1 186 ? 4.087 11.204 1.858 1.00 98.12 186 LEU A O 1
ATOM 1425 N N . SER A 1 187 ? 4.999 9.476 0.746 1.00 95.31 187 SER A N 1
ATOM 1426 C CA . SER A 1 187 ? 5.229 10.215 -0.495 1.00 95.31 187 SER A CA 1
ATOM 1427 C C . SER A 1 187 ? 5.147 9.310 -1.717 1.00 95.31 187 SER A C 1
ATOM 1429 O O . SER A 1 187 ? 5.406 8.115 -1.612 1.00 95.31 187 SER A O 1
ATOM 1431 N N . ALA A 1 188 ? 4.783 9.890 -2.860 1.00 92.88 188 ALA A N 1
ATOM 1432 C CA . ALA A 1 188 ? 4.697 9.229 -4.160 1.00 92.88 188 AL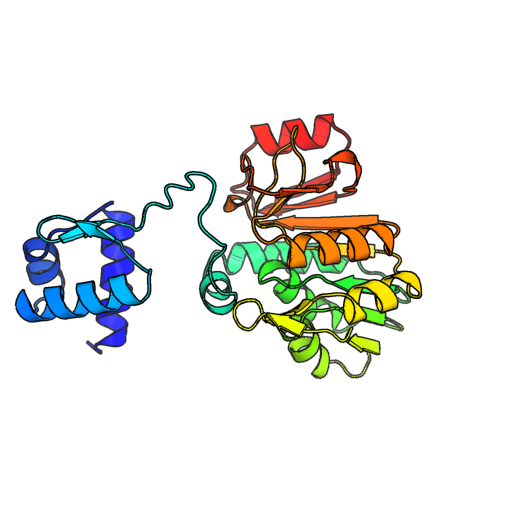A A CA 1
ATOM 1433 C C . ALA A 1 188 ? 5.065 10.209 -5.291 1.00 92.88 188 ALA A C 1
ATOM 1435 O O . ALA A 1 188 ? 5.297 11.392 -5.042 1.00 92.88 188 ALA A O 1
ATOM 1436 N N . ASP A 1 189 ? 5.148 9.726 -6.531 1.00 86.88 189 ASP A N 1
ATOM 1437 C CA . ASP A 1 189 ? 5.587 10.538 -7.681 1.00 86.88 189 ASP A CA 1
ATOM 1438 C C . ASP A 1 189 ? 4.443 11.000 -8.599 1.00 86.88 189 ASP A C 1
ATOM 1440 O O . ASP A 1 189 ? 4.641 11.890 -9.423 1.00 86.88 189 ASP A O 1
ATOM 1444 N N . ASP A 1 190 ? 3.245 10.422 -8.472 1.00 90.38 190 ASP A N 1
ATOM 1445 C CA . ASP A 1 190 ? 2.109 10.701 -9.354 1.00 90.38 190 ASP A CA 1
ATOM 1446 C C . ASP A 1 190 ? 1.057 11.557 -8.641 1.00 90.38 190 ASP A C 1
ATOM 1448 O O . ASP A 1 190 ? 0.444 11.131 -7.664 1.00 90.38 190 ASP A O 1
ATOM 1452 N N . MET A 1 191 ? 0.848 12.785 -9.123 1.00 91.69 191 MET A N 1
ATOM 1453 C CA . MET A 1 191 ? -0.056 13.737 -8.472 1.00 91.69 191 MET A CA 1
ATOM 1454 C C . MET A 1 191 ? -1.511 13.260 -8.470 1.00 91.69 191 MET A C 1
ATOM 1456 O O . MET A 1 191 ? -2.211 13.498 -7.492 1.00 91.69 191 MET A O 1
ATOM 1460 N N . ALA A 1 192 ? -1.973 12.597 -9.534 1.00 92.88 192 ALA A N 1
ATOM 1461 C CA . ALA A 1 192 ? -3.357 12.134 -9.613 1.00 92.88 192 ALA A CA 1
ATOM 1462 C C . ALA A 1 192 ? -3.610 10.989 -8.623 1.00 92.88 192 ALA A C 1
ATOM 1464 O O . ALA A 1 192 ? -4.645 10.957 -7.965 1.00 92.88 192 ALA A O 1
ATOM 1465 N N . GLU A 1 193 ? -2.639 10.087 -8.468 1.00 93.62 193 GLU A N 1
ATOM 1466 C CA . GLU A 1 193 ? -2.691 9.033 -7.449 1.00 93.62 193 GLU A CA 1
ATOM 1467 C C . GLU A 1 193 ? -2.648 9.618 -6.034 1.00 93.62 193 GLU A C 1
ATOM 1469 O O . GLU A 1 193 ? -3.479 9.268 -5.203 1.00 93.62 193 GLU A O 1
ATOM 1474 N N . VAL A 1 194 ? -1.771 10.597 -5.788 1.00 96.44 194 VAL A N 1
ATOM 1475 C CA . VAL A 1 194 ? -1.672 11.281 -4.489 1.00 96.44 194 VAL A CA 1
ATOM 1476 C C . VAL A 1 194 ? -2.991 11.944 -4.079 1.00 96.44 194 VAL A C 1
ATOM 1478 O O . VAL A 1 194 ? -3.325 11.926 -2.894 1.00 96.44 194 VAL A O 1
ATOM 1481 N N . GLN A 1 195 ? -3.733 12.555 -5.010 1.00 97.38 195 GLN A N 1
ATOM 1482 C CA . GLN A 1 195 ? -5.028 13.165 -4.679 1.00 97.38 195 GLN A CA 1
ATOM 1483 C C . GLN A 1 195 ? -6.052 12.117 -4.249 1.00 97.38 195 GLN A C 1
ATOM 1485 O O . GLN A 1 195 ? -6.702 12.284 -3.218 1.00 97.38 195 GLN A O 1
ATOM 1490 N N . VAL A 1 196 ? -6.132 11.001 -4.973 1.00 97.81 196 VAL A N 1
ATOM 1491 C CA . VAL A 1 196 ? -7.035 9.901 -4.616 1.00 97.81 196 VAL A CA 1
ATOM 1492 C C . VAL A 1 196 ? -6.616 9.235 -3.307 1.00 97.81 196 VAL A C 1
ATOM 1494 O O . VAL A 1 196 ? -7.474 8.972 -2.471 1.00 97.81 196 VAL A O 1
ATOM 1497 N N . ASP A 1 197 ? -5.321 9.024 -3.069 1.00 97.75 197 ASP A N 1
ATOM 1498 C CA . ASP A 1 197 ? -4.820 8.474 -1.804 1.00 97.75 197 ASP A CA 1
ATOM 1499 C C . ASP A 1 197 ? -5.169 9.378 -0.618 1.00 97.75 197 ASP A C 1
ATOM 1501 O O . ASP A 1 197 ? -5.601 8.894 0.427 1.00 97.75 197 ASP A O 1
ATOM 1505 N N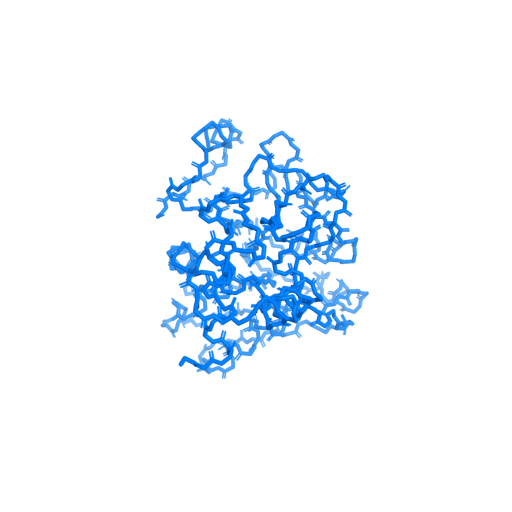 . ARG A 1 198 ? -5.049 10.701 -0.772 1.00 98.25 198 ARG A N 1
ATOM 1506 C CA . ARG A 1 198 ? -5.486 11.655 0.259 1.00 98.25 198 ARG A CA 1
ATOM 1507 C C . ARG A 1 198 ? -6.992 11.586 0.491 1.00 98.25 198 ARG A C 1
ATOM 1509 O O . ARG A 1 198 ? -7.406 11.520 1.644 1.00 98.25 198 ARG A O 1
ATOM 1516 N N . ALA A 1 199 ? -7.794 11.530 -0.571 1.00 98.25 199 ALA A N 1
ATOM 1517 C CA . ALA A 1 199 ? -9.243 11.388 -0.458 1.00 98.25 199 ALA A CA 1
ATOM 1518 C C . ALA A 1 199 ? -9.641 10.068 0.235 1.00 98.25 199 ALA A C 1
ATOM 1520 O O . ALA A 1 199 ? -10.513 10.068 1.103 1.00 98.25 199 ALA A O 1
ATOM 1521 N N . LEU A 1 200 ? -8.951 8.959 -0.060 1.00 98.38 200 LEU A N 1
ATOM 1522 C CA . LEU A 1 200 ? -9.115 7.678 0.640 1.00 98.38 200 LEU A CA 1
ATOM 1523 C C . LEU A 1 200 ? -8.778 7.808 2.133 1.00 98.38 200 LEU A C 1
ATOM 1525 O O . LEU A 1 200 ? -9.519 7.308 2.985 1.00 98.38 200 LEU A O 1
ATOM 1529 N N . MET A 1 201 ? -7.672 8.485 2.461 1.00 98.38 201 MET A N 1
ATOM 1530 C CA . MET A 1 201 ? -7.258 8.728 3.847 1.00 98.38 201 MET A CA 1
ATOM 1531 C C . MET A 1 201 ? -8.253 9.611 4.606 1.00 98.38 201 MET A C 1
ATOM 1533 O O . MET A 1 201 ? -8.472 9.394 5.796 1.00 98.38 201 MET A O 1
ATOM 1537 N N . ASP A 1 202 ? -8.855 10.598 3.949 1.00 98.12 202 ASP A N 1
ATOM 1538 C CA . ASP A 1 202 ? -9.819 11.507 4.572 1.00 98.12 202 ASP A CA 1
ATOM 1539 C C . ASP A 1 202 ? -11.211 10.879 4.723 1.00 98.12 202 ASP A C 1
ATOM 1541 O O . ASP A 1 202 ? -11.924 11.178 5.683 1.00 98.12 202 ASP A O 1
ATOM 1545 N N . ALA A 1 203 ? -11.568 9.940 3.845 1.00 98.31 203 ALA A N 1
ATOM 1546 C CA . ALA A 1 203 ? -12.789 9.149 3.948 1.00 98.31 203 ALA A CA 1
ATOM 1547 C C . ALA A 1 203 ? -12.704 7.999 4.976 1.00 98.31 203 ALA A C 1
ATOM 1549 O O . ALA A 1 203 ? -13.705 7.318 5.219 1.00 98.31 203 ALA A O 1
ATOM 1550 N N . SER A 1 204 ? -11.541 7.788 5.601 1.00 98.38 204 SER A N 1
ATOM 1551 C CA . SER A 1 204 ? -11.286 6.661 6.505 1.00 98.38 204 SER A CA 1
ATOM 1552 C C . SER A 1 204 ? -10.944 7.108 7.924 1.00 98.38 204 SER A C 1
ATOM 1554 O O . SER A 1 204 ? -10.161 8.035 8.134 1.00 98.38 204 SER A O 1
ATOM 1556 N N . ARG A 1 205 ? -11.502 6.424 8.933 1.00 97.56 205 ARG A N 1
ATOM 1557 C CA . ARG A 1 205 ? -11.233 6.747 10.348 1.00 97.56 205 ARG A CA 1
ATOM 1558 C C . ARG A 1 205 ? -9.828 6.331 10.788 1.00 97.56 205 ARG A C 1
ATOM 1560 O O . ARG A 1 205 ? -9.180 7.054 11.545 1.00 97.56 205 ARG A O 1
ATOM 1567 N N . GLU A 1 206 ? -9.368 5.167 10.343 1.00 98.25 206 GLU A N 1
ATOM 1568 C CA . GLU A 1 206 ? -8.054 4.612 10.669 1.00 98.25 206 GLU A CA 1
ATOM 1569 C C . GLU A 1 206 ? -7.264 4.301 9.396 1.00 98.25 206 GLU A C 1
ATOM 1571 O O . GLU A 1 206 ? -7.803 3.707 8.471 1.00 98.25 206 GLU A O 1
ATOM 1576 N N . VAL A 1 207 ? -5.978 4.666 9.350 1.00 98.69 207 VAL A N 1
ATOM 1577 C CA . VAL A 1 207 ? -5.094 4.369 8.211 1.00 98.69 207 VAL A CA 1
ATOM 1578 C C . VAL A 1 207 ? -4.019 3.366 8.622 1.00 98.69 207 VAL A C 1
ATOM 1580 O O . VAL A 1 207 ? -3.221 3.629 9.530 1.00 98.69 207 VAL A O 1
ATOM 1583 N N . ILE A 1 208 ? -3.987 2.234 7.922 1.00 98.88 208 ILE A N 1
ATOM 1584 C CA . ILE A 1 208 ? -3.045 1.129 8.090 1.00 98.88 208 ILE A CA 1
ATOM 1585 C C . ILE A 1 208 ? -2.213 1.012 6.812 1.00 98.88 208 ILE A C 1
ATOM 1587 O O . ILE A 1 208 ? -2.735 0.757 5.727 1.00 98.88 208 ILE A O 1
ATOM 1591 N N . VAL A 1 209 ? -0.902 1.196 6.942 1.00 98.75 209 VAL A N 1
ATOM 1592 C CA . VAL A 1 209 ? 0.033 1.135 5.815 1.00 98.75 209 VAL A CA 1
ATOM 1593 C C . VAL A 1 209 ? 0.673 -0.243 5.730 1.00 98.75 209 VAL A C 1
ATOM 1595 O O . VAL A 1 209 ? 1.197 -0.753 6.720 1.00 98.75 209 VAL A O 1
ATOM 1598 N N . LEU A 1 210 ? 0.671 -0.816 4.530 1.00 98.69 210 LEU A N 1
ATOM 1599 C CA . LEU A 1 210 ? 1.312 -2.082 4.194 1.00 98.69 210 LEU A CA 1
ATOM 1600 C C . LEU A 1 210 ? 2.525 -1.806 3.306 1.00 98.69 210 LEU A C 1
ATOM 1602 O O . LEU A 1 210 ? 2.380 -1.399 2.150 1.00 98.69 210 LEU A O 1
ATOM 1606 N N . ALA A 1 211 ? 3.725 -2.024 3.832 1.00 97.31 211 ALA A N 1
ATOM 1607 C CA . ALA A 1 211 ? 4.958 -1.698 3.126 1.00 97.31 211 ALA A CA 1
ATOM 1608 C C . ALA A 1 211 ? 6.032 -2.740 3.413 1.00 97.31 211 ALA A C 1
ATOM 1610 O O . ALA A 1 211 ? 6.297 -3.038 4.569 1.00 97.31 211 ALA A O 1
ATOM 1611 N N . ASP A 1 212 ? 6.665 -3.267 2.366 1.00 97.19 212 ASP A N 1
ATOM 1612 C CA . ASP A 1 212 ? 7.892 -4.047 2.527 1.00 97.19 212 ASP A CA 1
ATOM 1613 C C . ASP A 1 212 ? 9.082 -3.129 2.871 1.00 97.19 212 ASP A C 1
ATOM 1615 O O . ASP A 1 212 ? 9.044 -1.908 2.669 1.00 97.19 212 ASP A O 1
ATOM 1619 N N . HIS A 1 213 ? 10.159 -3.719 3.379 1.00 96.69 213 HIS A N 1
ATOM 1620 C CA . HIS A 1 213 ? 11.377 -3.034 3.805 1.00 96.69 213 HIS A CA 1
ATOM 1621 C C . HIS A 1 213 ? 11.972 -2.109 2.740 1.00 96.69 213 HIS A C 1
ATOM 1623 O O . HIS A 1 213 ? 12.608 -1.111 3.078 1.00 96.69 213 HIS A O 1
ATOM 1629 N N . THR A 1 214 ? 11.739 -2.382 1.451 1.00 92.44 214 THR A N 1
ATOM 1630 C CA . THR A 1 214 ? 12.293 -1.559 0.373 1.00 92.44 214 THR A CA 1
ATOM 1631 C C . THR A 1 214 ? 11.667 -0.170 0.317 1.00 92.44 214 THR A C 1
ATOM 1633 O O . THR A 1 214 ? 12.184 0.672 -0.404 1.00 92.44 214 THR A O 1
ATOM 1636 N N . LYS A 1 215 ? 10.569 0.106 1.032 1.00 95.38 215 LYS A N 1
ATOM 1637 C CA . LYS A 1 215 ? 9.898 1.420 1.008 1.00 95.38 215 LYS A CA 1
ATOM 1638 C C . LYS A 1 215 ? 10.432 2.401 2.053 1.00 95.38 215 LYS A C 1
ATOM 1640 O O . LYS A 1 215 ? 10.144 3.591 1.943 1.00 95.38 215 LYS A O 1
ATOM 1645 N N . PHE A 1 216 ? 11.182 1.914 3.040 1.00 93.75 216 PHE A N 1
ATOM 1646 C CA . PHE A 1 216 ? 11.641 2.675 4.203 1.00 93.75 216 PHE A CA 1
ATOM 1647 C C . PHE A 1 216 ? 12.851 3.564 3.889 1.00 93.75 216 PHE A C 1
ATOM 1649 O O . PHE A 1 216 ? 13.607 3.288 2.955 1.00 93.75 216 PHE A O 1
ATOM 1656 N N . GLY A 1 217 ? 12.988 4.666 4.633 1.00 83.69 217 GLY A N 1
ATOM 1657 C CA . GLY A 1 217 ? 14.032 5.676 4.438 1.00 83.69 217 GLY A CA 1
ATOM 1658 C C . GLY A 1 217 ? 13.906 6.462 3.128 1.00 83.69 217 GLY A C 1
ATOM 1659 O O . GLY A 1 217 ? 14.859 7.110 2.695 1.00 83.69 217 GLY A O 1
ATOM 1660 N N . ARG A 1 218 ? 12.750 6.395 2.451 1.00 86.62 218 ARG A N 1
ATOM 1661 C CA . ARG A 1 218 ? 12.558 6.981 1.117 1.00 86.62 218 ARG A CA 1
ATOM 1662 C C . ARG A 1 218 ? 11.637 8.184 1.142 1.00 86.62 218 ARG A C 1
ATOM 1664 O O . ARG A 1 218 ? 10.627 8.209 1.839 1.00 86.62 218 ARG A O 1
ATOM 1671 N N . VAL A 1 219 ? 11.961 9.139 0.279 1.00 86.00 219 VAL A N 1
ATOM 1672 C CA . VAL A 1 219 ? 11.130 10.300 -0.030 1.00 86.00 219 VAL A CA 1
ATOM 1673 C C . VAL A 1 219 ? 10.981 10.393 -1.545 1.00 86.00 219 VAL A C 1
ATOM 1675 O O . VAL A 1 219 ? 11.972 10.331 -2.276 1.00 86.00 219 VAL A O 1
ATOM 1678 N N . ALA A 1 220 ? 9.739 10.514 -1.995 1.00 87.56 220 ALA A N 1
ATOM 1679 C CA . ALA A 1 220 ? 9.348 10.733 -3.379 1.00 87.56 220 ALA A CA 1
ATOM 1680 C C . ALA A 1 220 ? 8.902 12.189 -3.597 1.00 87.56 220 ALA A C 1
ATOM 1682 O O . ALA A 1 220 ? 8.854 12.990 -2.661 1.00 87.56 220 ALA A O 1
ATOM 1683 N N . THR A 1 221 ? 8.589 12.532 -4.846 1.00 85.88 221 THR A N 1
ATOM 1684 C CA . THR A 1 221 ? 8.432 13.927 -5.292 1.00 85.88 221 THR A CA 1
ATOM 1685 C C . THR A 1 221 ? 7.289 14.672 -4.593 1.00 85.88 221 THR A C 1
ATOM 1687 O O . THR A 1 221 ? 7.392 15.869 -4.322 1.00 85.88 221 THR A O 1
ATOM 1690 N N . ILE A 1 222 ? 6.190 13.977 -4.298 1.00 90.31 222 ILE A N 1
ATOM 1691 C CA . ILE A 1 222 ? 4.951 14.566 -3.794 1.00 90.31 222 ILE A CA 1
ATOM 1692 C C . ILE A 1 222 ? 4.610 13.923 -2.455 1.00 90.31 222 ILE A C 1
ATOM 1694 O O . ILE A 1 222 ? 4.438 12.710 -2.335 1.00 90.31 222 ILE A O 1
ATOM 1698 N N . ARG A 1 223 ? 4.463 14.748 -1.419 1.00 94.62 223 ARG A N 1
ATOM 1699 C CA . ARG A 1 223 ? 4.010 14.288 -0.104 1.00 94.62 223 ARG A CA 1
ATOM 1700 C C . ARG A 1 223 ? 2.567 13.803 -0.181 1.00 94.62 223 ARG A C 1
ATOM 1702 O O . ARG A 1 223 ? 1.698 14.597 -0.507 1.00 94.62 223 ARG A O 1
ATOM 1709 N N . VAL A 1 224 ? 2.285 12.565 0.205 1.00 98.12 224 VAL A N 1
ATOM 1710 C CA . VAL A 1 224 ? 0.910 12.066 0.353 1.00 98.12 224 VAL A CA 1
ATOM 1711 C C . VAL A 1 224 ? 0.333 12.591 1.665 1.00 98.12 224 VAL A C 1
ATOM 1713 O O . VAL A 1 224 ? -0.606 13.385 1.649 1.00 98.12 224 VAL A O 1
ATOM 1716 N N . ALA A 1 225 ? 0.963 12.245 2.792 1.00 97.88 225 ALA A N 1
ATOM 1717 C CA . ALA A 1 225 ? 0.500 12.618 4.125 1.00 97.88 225 ALA A CA 1
ATOM 1718 C C . ALA A 1 225 ? 1.647 12.654 5.152 1.00 97.88 225 ALA A C 1
ATOM 1720 O O . ALA A 1 225 ? 2.630 11.925 5.006 1.00 97.88 225 ALA A O 1
ATOM 1721 N N . PRO A 1 226 ? 1.544 13.471 6.219 1.00 97.00 226 PRO A N 1
ATOM 1722 C CA . PRO A 1 226 ? 2.476 13.406 7.342 1.00 97.00 226 PRO A CA 1
ATOM 1723 C C . PRO A 1 226 ? 2.313 12.089 8.114 1.00 97.00 226 PRO A C 1
ATOM 1725 O O . PRO A 1 226 ? 1.207 11.552 8.197 1.00 97.00 226 PRO A O 1
ATOM 1728 N N . ILE A 1 227 ? 3.388 11.619 8.759 1.00 96.00 227 ILE A N 1
ATOM 1729 C CA . ILE A 1 227 ? 3.407 10.307 9.425 1.00 96.00 227 ILE A CA 1
ATOM 1730 C C . ILE A 1 227 ? 2.310 10.147 10.489 1.00 96.00 227 ILE A C 1
ATOM 1732 O O . ILE A 1 227 ? 1.692 9.096 10.594 1.00 96.00 227 ILE A O 1
ATOM 1736 N N . ARG A 1 228 ? 1.969 11.237 11.189 1.00 95.50 228 ARG A N 1
ATOM 1737 C CA . ARG A 1 228 ? 0.916 11.299 12.219 1.00 95.50 228 ARG A CA 1
ATOM 1738 C C . ARG A 1 228 ? -0.499 10.949 11.740 1.00 95.50 228 ARG A C 1
ATOM 1740 O O . ARG A 1 228 ? -1.389 10.795 12.567 1.00 95.50 228 ARG A O 1
ATOM 1747 N N . ARG A 1 229 ? -0.750 10.915 10.424 1.00 97.38 229 ARG A N 1
ATOM 1748 C CA . ARG A 1 229 ? -2.044 10.468 9.870 1.00 97.38 229 ARG A CA 1
ATOM 1749 C C . ARG A 1 229 ? -2.162 8.945 9.841 1.00 97.38 229 ARG A C 1
ATOM 1751 O O . ARG A 1 229 ? -3.262 8.436 9.669 1.00 97.38 229 ARG A O 1
ATOM 1758 N N . ILE A 1 230 ? -1.053 8.233 10.009 1.00 98.06 230 ILE A N 1
ATOM 1759 C CA . ILE A 1 230 ? -1.004 6.776 9.997 1.00 98.06 230 ILE A CA 1
ATOM 1760 C C . ILE A 1 230 ? -1.208 6.278 11.420 1.00 98.06 230 ILE A C 1
ATOM 1762 O O . ILE A 1 230 ? -0.663 6.825 12.373 1.00 98.06 230 ILE A O 1
ATOM 1766 N N . ARG A 1 231 ? -1.996 5.220 11.579 1.00 98.25 231 ARG A N 1
ATOM 1767 C CA . ARG A 1 231 ? -2.191 4.575 12.878 1.00 98.25 231 ARG A CA 1
ATOM 1768 C C . ARG A 1 231 ? -1.211 3.430 13.093 1.00 98.25 231 ARG A C 1
ATOM 1770 O O . ARG A 1 231 ? -0.751 3.208 14.222 1.00 98.25 231 ARG A O 1
ATOM 1777 N N . ARG A 1 232 ? -0.956 2.688 12.016 1.00 98.56 232 ARG A N 1
ATOM 1778 C CA . ARG A 1 232 ? -0.202 1.441 12.013 1.00 98.56 232 ARG A CA 1
ATOM 1779 C C . ARG A 1 232 ? 0.550 1.253 10.700 1.00 98.56 232 ARG A C 1
ATOM 1781 O O . ARG A 1 232 ? 0.019 1.557 9.636 1.00 98.56 232 ARG A O 1
ATOM 1788 N N . VAL A 1 233 ? 1.752 0.701 10.795 1.00 98.75 233 VAL A N 1
ATOM 1789 C CA . VAL A 1 233 ? 2.542 0.196 9.671 1.00 98.75 233 VAL A CA 1
ATOM 1790 C C . VAL A 1 233 ? 2.773 -1.297 9.886 1.00 98.75 233 VAL A C 1
ATOM 1792 O O . VAL A 1 233 ? 3.171 -1.708 10.974 1.00 98.75 233 VAL A O 1
ATOM 1795 N N . ILE A 1 234 ? 2.529 -2.101 8.856 1.00 98.81 234 ILE A N 1
ATOM 1796 C CA . ILE A 1 234 ? 2.834 -3.534 8.838 1.00 98.81 234 ILE A CA 1
ATOM 1797 C C . ILE A 1 234 ? 3.933 -3.753 7.803 1.00 98.81 234 ILE A C 1
ATOM 1799 O O . ILE A 1 234 ? 3.775 -3.371 6.640 1.00 98.81 234 ILE A O 1
ATOM 1803 N N . THR A 1 235 ? 5.046 -4.337 8.241 1.00 98.69 235 THR A N 1
ATOM 1804 C CA . THR A 1 235 ? 6.259 -4.510 7.435 1.00 98.69 235 THR A CA 1
ATOM 1805 C C . THR A 1 235 ? 6.939 -5.846 7.697 1.00 98.69 235 THR A C 1
ATOM 1807 O O . THR A 1 235 ? 6.615 -6.541 8.658 1.00 98.69 235 THR A O 1
ATOM 1810 N N . ASP A 1 236 ? 7.878 -6.221 6.836 1.00 98.12 236 ASP A N 1
ATOM 1811 C CA . ASP A 1 236 ? 8.659 -7.442 6.981 1.00 98.12 236 ASP A CA 1
ATOM 1812 C C . ASP A 1 236 ? 9.928 -7.242 7.830 1.00 98.12 236 ASP A C 1
ATOM 1814 O O . ASP A 1 236 ? 10.388 -6.127 8.085 1.00 98.12 236 ASP A O 1
ATOM 1818 N N . LYS A 1 237 ? 10.513 -8.356 8.278 1.00 96.69 237 LYS A N 1
ATOM 1819 C CA . LYS A 1 237 ? 11.700 -8.382 9.155 1.00 96.69 237 LYS A CA 1
ATOM 1820 C C . LYS A 1 237 ? 12.953 -7.705 8.598 1.00 96.69 237 LYS A C 1
ATOM 1822 O O . LYS A 1 237 ? 13.840 -7.403 9.393 1.00 96.69 237 LYS A O 1
ATOM 1827 N N . ALA A 1 238 ? 13.057 -7.482 7.288 1.00 94.94 238 ALA A N 1
ATOM 1828 C CA . ALA A 1 238 ? 14.210 -6.801 6.706 1.00 94.94 238 ALA A CA 1
ATOM 1829 C C . ALA A 1 238 ? 14.111 -5.267 6.794 1.00 94.94 238 ALA A C 1
ATOM 1831 O O . ALA A 1 238 ? 15.033 -4.575 6.360 1.00 94.94 238 ALA A O 1
ATOM 1832 N N . ALA A 1 239 ? 13.026 -4.717 7.353 1.00 95.12 239 ALA A N 1
ATOM 1833 C CA . ALA A 1 239 ? 12.878 -3.276 7.519 1.00 95.12 239 ALA A CA 1
ATOM 1834 C C . ALA A 1 239 ? 13.969 -2.693 8.444 1.00 95.12 239 ALA A C 1
ATOM 1836 O O . ALA A 1 239 ? 14.264 -3.285 9.494 1.00 95.12 239 ALA A O 1
ATOM 1837 N N . PRO A 1 240 ? 14.581 -1.544 8.077 1.00 91.31 240 PRO A N 1
ATOM 1838 C CA . PRO A 1 240 ? 15.636 -0.930 8.876 1.00 91.31 240 PRO A CA 1
ATOM 1839 C C . PRO A 1 240 ? 15.155 -0.623 10.296 1.00 91.31 240 PRO A C 1
ATOM 1841 O O . PRO A 1 240 ? 14.110 -0.004 10.497 1.00 91.31 240 PRO A O 1
ATOM 1844 N N . GLN A 1 241 ? 15.924 -1.059 11.295 1.00 92.19 241 GLN A N 1
ATOM 1845 C CA . GLN A 1 241 ? 15.524 -0.926 12.699 1.00 92.19 241 GLN A CA 1
ATOM 1846 C C . GLN A 1 241 ? 15.446 0.537 13.144 1.00 92.19 241 GLN A C 1
ATOM 1848 O O . GLN A 1 241 ? 14.552 0.876 13.915 1.00 92.19 241 GLN A O 1
ATOM 1853 N N . ASP A 1 242 ? 16.313 1.398 12.606 1.00 90.69 242 ASP A N 1
ATOM 1854 C CA . ASP A 1 242 ? 16.308 2.834 12.897 1.00 90.69 242 ASP A CA 1
ATOM 1855 C C . ASP A 1 242 ? 15.021 3.500 12.390 1.00 90.69 242 ASP A C 1
ATOM 1857 O O . ASP A 1 242 ? 14.383 4.252 13.126 1.00 90.69 242 ASP A O 1
ATOM 1861 N N . ASP A 1 243 ? 14.568 3.153 11.178 1.00 92.38 243 ASP A N 1
ATOM 1862 C CA . ASP A 1 243 ? 13.294 3.648 10.647 1.00 92.38 243 ASP A CA 1
ATOM 1863 C C . ASP A 1 243 ? 12.109 3.152 11.493 1.00 92.38 243 ASP A C 1
ATOM 1865 O O . ASP A 1 243 ? 11.203 3.919 11.816 1.00 92.38 243 ASP A O 1
ATOM 1869 N N . ILE A 1 244 ? 12.109 1.874 11.897 1.00 96.69 244 ILE A N 1
ATOM 1870 C CA . ILE A 1 244 ? 11.065 1.316 12.773 1.00 96.69 244 ILE A CA 1
ATOM 1871 C C . ILE A 1 244 ? 11.038 2.040 14.125 1.00 96.69 244 ILE A C 1
ATOM 1873 O O . ILE A 1 244 ? 9.956 2.354 14.631 1.00 96.69 244 ILE A O 1
ATOM 1877 N N . ALA A 1 245 ? 12.206 2.274 14.726 1.00 95.06 245 ALA A N 1
ATOM 1878 C CA . ALA A 1 245 ? 12.331 2.971 15.999 1.00 95.06 245 ALA A CA 1
ATOM 1879 C C . ALA A 1 245 ? 11.787 4.400 15.888 1.00 95.06 245 ALA A C 1
ATOM 1881 O O . ALA A 1 245 ? 10.907 4.769 16.666 1.00 95.06 245 ALA A O 1
ATOM 1882 N N . ALA A 1 246 ? 12.193 5.140 14.854 1.00 92.56 246 ALA A N 1
ATOM 1883 C CA . ALA A 1 246 ? 11.723 6.497 14.602 1.00 92.56 246 ALA A CA 1
ATOM 1884 C C . ALA A 1 246 ? 10.195 6.564 14.418 1.00 92.56 246 ALA A C 1
ATOM 1886 O O . ALA A 1 246 ? 9.533 7.446 14.964 1.00 92.56 246 ALA A O 1
ATOM 1887 N N . LEU A 1 247 ? 9.590 5.599 13.715 1.00 95.31 247 LEU A N 1
ATOM 1888 C CA . LEU A 1 247 ? 8.129 5.516 13.599 1.00 95.31 247 LEU A CA 1
ATOM 1889 C C . LEU A 1 247 ? 7.446 5.279 14.954 1.00 95.31 247 LEU A C 1
ATOM 1891 O O . LEU A 1 247 ? 6.429 5.910 15.256 1.00 95.31 247 LEU A O 1
ATOM 1895 N N . ARG A 1 248 ? 7.996 4.387 15.784 1.00 97.88 248 ARG A N 1
ATOM 1896 C CA . ARG A 1 248 ? 7.450 4.090 17.117 1.00 97.88 248 ARG A CA 1
ATOM 1897 C C . ARG A 1 248 ? 7.566 5.280 18.067 1.00 97.88 248 ARG A C 1
ATOM 1899 O O . ARG A 1 248 ? 6.625 5.529 18.817 1.00 97.88 248 ARG A O 1
ATOM 1906 N N . GLU A 1 249 ? 8.659 6.036 18.004 1.00 95.69 249 GLU A N 1
ATOM 1907 C CA . GLU A 1 249 ? 8.848 7.277 18.770 1.00 95.69 249 GLU A CA 1
ATOM 1908 C C . GLU A 1 249 ? 7.796 8.340 18.424 1.00 95.69 249 GLU A C 1
ATOM 1910 O O . GLU A 1 249 ? 7.333 9.066 19.302 1.00 95.69 249 GLU A O 1
ATOM 1915 N N . GLN A 1 250 ? 7.330 8.369 17.172 1.00 94.25 250 GLN A N 1
ATOM 1916 C CA . GLN A 1 250 ? 6.224 9.223 16.719 1.00 94.25 250 GLN A CA 1
ATOM 1917 C C .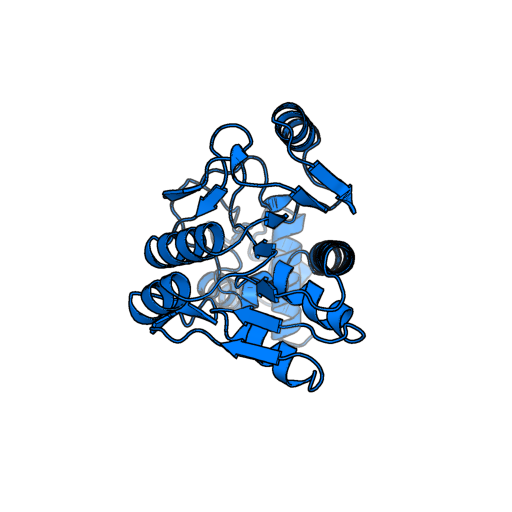 GLN A 1 250 ? 4.830 8.676 17.098 1.00 94.25 250 GLN A C 1
ATOM 1919 O O . GLN A 1 250 ? 3.807 9.210 16.664 1.00 94.25 250 GLN A O 1
ATOM 1924 N N . GLY A 1 251 ? 4.757 7.603 17.894 1.00 95.69 251 GLY A N 1
ATOM 1925 C CA . GLY A 1 251 ? 3.508 6.991 18.360 1.00 95.69 251 GLY A CA 1
ATOM 1926 C C . GLY A 1 251 ? 2.833 6.058 17.349 1.00 95.69 251 GLY A C 1
ATOM 1927 O O . GLY A 1 251 ? 1.701 5.615 17.581 1.00 95.69 251 GLY A O 1
ATOM 1928 N N . ILE A 1 252 ? 3.504 5.730 16.240 1.00 97.81 252 ILE A N 1
ATOM 1929 C CA . ILE A 1 252 ? 2.978 4.816 15.223 1.00 97.81 252 ILE A CA 1
ATOM 1930 C C . ILE A 1 252 ? 3.170 3.371 15.686 1.00 97.81 252 ILE A C 1
ATOM 1932 O O . ILE A 1 252 ? 4.255 2.969 16.107 1.00 97.81 252 ILE A O 1
ATOM 1936 N N . LYS A 1 253 ? 2.120 2.547 15.586 1.00 98.31 253 LYS A N 1
ATOM 1937 C CA . LYS A 1 253 ? 2.260 1.102 15.821 1.00 98.31 253 LYS A CA 1
ATOM 1938 C C . LYS A 1 253 ? 2.975 0.464 14.633 1.00 98.31 253 LYS A C 1
ATOM 1940 O O . LYS A 1 253 ? 2.559 0.678 13.501 1.00 98.31 253 LYS A O 1
ATOM 1945 N N . VAL A 1 254 ? 4.011 -0.332 14.886 1.00 98.44 254 VAL A N 1
ATOM 1946 C CA . VAL A 1 254 ? 4.745 -1.037 13.824 1.00 98.44 254 VAL A CA 1
ATOM 1947 C C . VAL A 1 254 ? 4.779 -2.529 14.116 1.00 98.44 254 VAL A C 1
ATOM 1949 O O . VAL A 1 254 ? 5.429 -2.942 15.085 1.00 98.44 254 VAL A O 1
ATOM 1952 N N . ASP A 1 255 ? 4.110 -3.307 13.266 1.00 98.50 255 ASP A N 1
ATOM 1953 C CA . ASP A 1 255 ? 4.108 -4.769 13.308 1.00 98.50 255 ASP A CA 1
ATOM 1954 C C . ASP A 1 255 ? 5.119 -5.305 12.293 1.00 98.50 255 ASP A C 1
ATOM 1956 O O . ASP A 1 255 ? 5.099 -4.926 11.120 1.00 98.50 255 ASP A O 1
ATOM 1960 N N . VAL A 1 256 ? 6.012 -6.175 12.759 1.00 98.25 256 VAL A N 1
ATOM 1961 C CA . VAL A 1 256 ? 7.090 -6.759 11.953 1.00 98.25 256 VAL A CA 1
ATOM 1962 C C . VAL A 1 256 ? 6.823 -8.253 11.792 1.00 98.25 256 VAL A C 1
ATOM 1964 O O . VAL A 1 256 ? 6.734 -8.958 12.802 1.00 98.25 256 VAL A O 1
ATOM 1967 N N . VAL A 1 257 ? 6.694 -8.731 10.548 1.00 97.38 257 VAL A N 1
ATOM 1968 C CA . VAL A 1 257 ? 6.242 -10.100 10.216 1.00 97.38 257 VAL A CA 1
ATOM 1969 C C . VAL A 1 257 ? 7.205 -10.916 9.357 1.00 97.38 257 VAL A C 1
ATOM 1971 O O . VAL A 1 257 ? 7.919 -10.367 8.488 1.00 97.38 257 VAL A O 1
#

Sequence (257 aa):
MLDAERRQQIVSFIEENNGATVAELSRQFGVSEATIRRDLLLLSRKGLIERAHGGGVPRRMRHTQGFPEPPLLSRAALQVEEKRRIGRAAAQYVDDGDSIMVSGGTTTAEMIPYLADKRDLTVITSALNIATLLASYPNITVIVLGGVLRHGHLSLLGVLTEEALENIRADKLFMGTPAIHADYGLSADDMAEVQVDRALMDASREVIVLADHTKFGRVATIRVAPIRRIRRVITDKAAPQDDIAALREQGIKVDVV

Secondary structure (DSSP, 8-state):
--HHHHHHHHHHHHHHTT-EEHHHHHHHHT--HHHHHHHHHHHHHTTSEEEETTEEEE------TTPPPPPHHHHHTSSHHHHHHHHHHHGGGPPTT-EEEE-SSHHHHTTGGGGTT-SS-EEEESBHHHHHHHTT-TTSEEEE---EEETTTTEEESHHHHHHHHS--EEEEEEE-SEEETTTEEEES-HHHHHHHHHHHHTEEEEEEE--GGGBT---SEEEE-GGG-SEEEE-TTS-HHHHHHHHHTT-EEEE-

Radius of gyration: 20.21 Å; Cα contacts (8 Å, |Δi|>4): 527; chains: 1; bounding box: 53×38×49 Å

Organism: Thermobaculum terrenum (strain ATCC BAA-798 / CCMEE 7001 / YNP1) (NCBI:txid525904)

Foldseek 3Di:
DDLVVLLVVLLVVLVVVQWDFLVRSCVVVVHDSVSQVVSLVVCVVVVSWDDDDRTTGGPPPPPPFDDADFFQVVCLPPPVVFLLVLLLVVLVPDAALFEEEEEFHNSSLSVLVNCQPHANYEYEYQAPSNVVSCVVRPRYHYHHQAADAPPRRRGHWDDSNLVVLVVAAGAEYEYEAQAAELALGGAHADPRSLSNLLSSLVRYPAYEYEYEQNRYPDHHDGRSDHLLSHQEYEYEPNHDPVRVVSSVVSVHHYHYD

Solvent-accessible surface area (backbone atoms only — not comparable to full-atom values): 13510 Å² total; per-residue (Å²): 131,56,75,68,58,54,52,53,52,52,49,53,50,17,52,78,60,67,32,42,39,34,70,55,52,18,63,76,71,74,44,56,52,76,54,45,54,51,49,53,50,53,37,34,76,67,68,67,31,34,80,48,96,69,29,38,28,41,54,69,78,70,76,57,76,83,71,75,82,76,41,41,76,68,50,50,75,49,64,50,70,48,26,40,46,34,7,50,58,53,34,73,77,58,58,69,59,37,36,32,33,41,43,46,53,59,36,42,47,40,18,55,81,60,47,72,88,46,45,65,27,34,42,36,28,40,11,53,67,50,52,59,62,48,71,79,38,88,65,47,48,75,45,74,45,51,50,51,76,40,78,60,58,38,30,31,32,50,67,61,25,45,61,51,34,74,78,44,75,24,60,32,26,41,29,44,60,77,13,33,24,61,85,72,9,34,17,37,74,51,68,59,58,37,53,44,52,42,39,51,55,70,26,21,78,36,34,34,38,38,37,55,37,87,20,56,84,29,74,42,80,39,75,51,43,54,45,82,68,42,52,33,39,33,25,25,73,78,37,58,65,67,56,54,48,48,33,42,76,69,69,29,44,75,48,73,83